Protein AF-A0A6C0CQE3-F1 (afdb_monomer_lite)

Foldseek 3Di:
DDDDDPPPVVVVVVVVVVVVVVVVVVVVVVCCCVPVPPPPPVPPPDLLCPLPVVLVPQDDDDDDPVLLCVQQVDWDWDQDPVGIKIWTADPVVLAIEIAAQDPPDDPSNVLSVVSVSCNVSSNSVSRDDPVVLLVVLVVVVVVVVVVVVVVVVVVVVVVVVVPPDDDPDDDDDDDDPPPVVVVVVVVPPPPSDRPDHHHYDYDYHVVVVVVVVVVVVVVVVVVVVCPDPVNVVVVVVVVVVVVVVVVVVVVVVVVVVVVVVD

Sequence (262 aa):
MTADMINEDIVDTFFTVLGVLVTGLAAGFTVVGVFIYKPVDDEEPRYEEKYREEFEELEEKDLDDDTVKSLCEKYLSEETPNGEVVICYDKDNESYNYWCDDKSIKFLTLDAVAHKYAIENDCRALCVNYKDEYEKAREKVLKHIEDKKKKDEKKEEIEEEESEKKSVFAKFKSYNTVNDEVAADDKNKESIQVEKCNKFKYKGKLRDWKELQEKKEDKEEKDETTMSVSEWLRSKKSVEKREENIKLNTKDKNEEERKKEK

Secondary structure (DSSP, 8-state):
-------HHHHHHHHHHHHHHHHHHHHHHHHHHHHT----------GGGTTHHHHHHS---PPPHHHHHHGGG--EEEEETTEEEEEEEETTTTEEEEEES-TT--HHHHHHHHHHHHHHTT-GGGS--HHHHHHHHHHHHHHHHHHHHHHHHHHHHHHHHHTTS---SPPPPP-----HHHHHHHH-------S----EEEEE-HHHHHHHHHHHHHHHHHHHH---HHHHHHHHHHHHHHHHHHHHHHHHHHHHHHTT--

pLDDT: mean 75.02, std 13.21, range [42.59, 94.56]

Organism: NCBI:txid1070528

Structure (mmCIF, N/CA/C/O backbone):
data_AF-A0A6C0CQE3-F1
#
_entry.id   AF-A0A6C0CQE3-F1
#
loop_
_atom_site.group_PDB
_atom_site.id
_atom_site.type_symbol
_atom_site.label_atom_id
_atom_site.label_alt_id
_atom_site.label_comp_id
_atom_site.label_asym_id
_atom_site.label_entity_id
_atom_site.label_seq_id
_atom_site.pdbx_PDB_ins_code
_atom_site.Cartn_x
_atom_site.Cartn_y
_atom_site.Cartn_z
_atom_site.occupancy
_atom_site.B_iso_or_equiv
_atom_site.auth_seq_id
_atom_site.auth_comp_id
_atom_site.auth_asym_id
_atom_site.auth_atom_id
_atom_site.pdbx_PDB_model_num
ATOM 1 N N . MET A 1 1 ? 29.591 40.082 -63.759 1.00 42.59 1 MET A N 1
ATOM 2 C CA . MET A 1 1 ? 28.237 39.533 -63.970 1.00 42.59 1 MET A CA 1
ATOM 3 C C . MET A 1 1 ? 28.403 38.120 -64.491 1.00 42.59 1 MET A C 1
ATOM 5 O O . MET A 1 1 ? 28.647 37.947 -65.672 1.00 42.59 1 MET A O 1
ATOM 9 N N . THR A 1 2 ? 28.380 37.135 -63.602 1.00 50.44 2 THR A N 1
ATOM 10 C CA . THR A 1 2 ? 28.280 35.712 -63.960 1.00 50.44 2 THR A CA 1
ATOM 11 C C . THR A 1 2 ? 27.382 35.082 -62.909 1.00 50.44 2 THR A C 1
ATOM 13 O O . THR A 1 2 ? 27.844 34.485 -61.942 1.00 50.44 2 THR A O 1
ATOM 16 N N . ALA A 1 3 ? 26.096 35.354 -63.049 1.00 55.19 3 ALA A N 1
ATOM 17 C CA . ALA A 1 3 ? 25.030 34.568 -62.463 1.00 55.19 3 ALA A CA 1
ATOM 18 C C . ALA A 1 3 ? 24.132 34.178 -63.641 1.00 55.19 3 ALA A C 1
ATOM 20 O O . ALA A 1 3 ? 24.100 34.905 -64.631 1.00 55.19 3 ALA A O 1
ATOM 21 N N . ASP A 1 4 ? 23.464 33.041 -63.519 1.00 60.88 4 ASP A N 1
ATOM 22 C CA . ASP A 1 4 ? 22.504 32.489 -64.480 1.00 60.88 4 ASP A CA 1
ATOM 23 C C . ASP A 1 4 ? 23.119 31.613 -65.567 1.00 60.88 4 ASP A C 1
ATOM 25 O O . ASP A 1 4 ? 23.144 31.946 -66.743 1.00 60.88 4 ASP A O 1
ATOM 29 N N . MET A 1 5 ? 23.597 30.444 -65.145 1.00 60.28 5 MET A N 1
ATOM 30 C CA . MET A 1 5 ? 23.443 29.198 -65.904 1.00 60.28 5 MET A CA 1
ATOM 31 C C . MET A 1 5 ? 23.551 28.030 -64.915 1.00 60.28 5 MET A C 1
ATOM 33 O O . MET A 1 5 ? 24.417 27.162 -65.003 1.00 60.28 5 MET A O 1
ATOM 37 N N . ILE A 1 6 ? 22.686 28.038 -63.899 1.00 66.06 6 ILE A N 1
ATOM 38 C CA . ILE A 1 6 ? 22.355 26.787 -63.222 1.00 66.06 6 ILE A CA 1
ATOM 39 C C . ILE A 1 6 ? 21.473 26.047 -64.231 1.00 66.06 6 ILE A C 1
ATOM 41 O O . ILE A 1 6 ? 20.380 26.515 -64.525 1.00 66.06 6 ILE A O 1
ATOM 45 N N . ASN A 1 7 ? 21.984 24.971 -64.836 1.00 73.31 7 ASN A N 1
ATOM 46 C CA . ASN A 1 7 ? 21.229 24.166 -65.800 1.00 73.31 7 ASN A CA 1
ATOM 47 C C . ASN A 1 7 ? 19.911 23.711 -65.160 1.00 73.31 7 ASN A C 1
ATOM 49 O O . ASN A 1 7 ? 19.941 22.877 -64.252 1.00 73.31 7 ASN A O 1
ATOM 53 N N . GLU A 1 8 ? 18.784 24.232 -65.646 1.00 75.94 8 GLU A N 1
ATOM 54 C CA . GLU A 1 8 ? 17.437 23.860 -65.191 1.00 75.94 8 GLU A CA 1
ATOM 55 C C . GLU A 1 8 ? 17.243 22.336 -65.257 1.00 75.94 8 GLU A C 1
ATOM 57 O O . GLU A 1 8 ? 16.801 21.729 -64.286 1.00 75.94 8 GLU A O 1
ATOM 62 N N . ASP A 1 9 ? 17.756 21.691 -66.310 1.00 76.38 9 ASP A N 1
ATOM 63 C CA . ASP A 1 9 ? 17.716 20.232 -66.474 1.00 76.38 9 ASP A CA 1
ATOM 64 C C . ASP A 1 9 ? 18.468 19.460 -65.371 1.00 76.38 9 ASP A C 1
ATOM 66 O O . ASP A 1 9 ? 18.059 18.371 -64.958 1.00 76.38 9 ASP A O 1
ATOM 70 N N . ILE A 1 10 ? 19.586 20.005 -64.872 1.00 82.62 10 ILE A N 1
ATOM 71 C CA . ILE A 1 10 ? 20.374 19.371 -63.801 1.00 82.62 10 ILE A CA 1
ATOM 72 C C . ILE A 1 10 ? 19.644 19.510 -62.466 1.00 82.62 10 ILE A C 1
ATOM 74 O O . ILE A 1 10 ? 19.659 18.585 -61.654 1.00 82.62 10 ILE A O 1
ATOM 78 N N . VAL A 1 11 ? 18.991 20.650 -62.247 1.00 83.88 11 VAL A N 1
ATOM 79 C CA . VAL A 1 11 ? 18.230 20.929 -61.028 1.00 83.88 11 VAL A CA 1
ATOM 80 C C . VAL A 1 11 ? 16.976 20.056 -60.964 1.00 83.88 11 VAL A C 1
ATOM 82 O O . VAL A 1 11 ? 16.743 19.416 -59.939 1.00 83.88 11 VAL A O 1
ATOM 85 N N . ASP A 1 12 ? 16.235 19.925 -62.065 1.00 83.88 12 ASP A N 1
ATOM 86 C CA . ASP A 1 12 ? 15.049 19.061 -62.143 1.00 83.88 12 ASP A CA 1
ATOM 87 C C . ASP A 1 12 ? 15.398 17.578 -61.963 1.00 83.88 12 ASP A C 1
ATOM 89 O O . ASP A 1 12 ? 14.717 16.847 -61.233 1.00 83.88 12 ASP A O 1
ATOM 93 N N . THR A 1 13 ? 16.512 17.130 -62.551 1.00 89.31 13 THR A N 1
ATOM 94 C CA . THR A 1 13 ? 17.022 15.762 -62.354 1.00 89.31 13 THR A CA 1
ATOM 95 C C . THR A 1 13 ? 17.457 15.530 -60.901 1.00 89.31 13 THR A C 1
ATOM 97 O O . THR A 1 13 ? 17.218 14.468 -60.326 1.00 89.31 13 THR A O 1
ATOM 100 N N . PHE A 1 14 ? 18.065 16.531 -60.262 1.00 89.56 14 PHE A N 1
ATOM 101 C CA . PHE A 1 14 ? 18.468 16.446 -58.860 1.00 89.56 14 PHE A CA 1
ATOM 102 C C . PHE A 1 14 ? 17.258 16.334 -57.921 1.00 89.56 14 PHE A C 1
ATOM 104 O O . PHE A 1 14 ? 17.234 15.460 -57.052 1.00 89.56 14 PHE A O 1
ATOM 111 N N . PHE A 1 15 ? 16.225 17.160 -58.116 1.00 89.50 15 PHE A N 1
ATOM 112 C CA . PHE A 1 15 ? 15.018 17.125 -57.286 1.00 89.50 15 PHE A CA 1
ATOM 113 C C . PHE A 1 15 ? 14.177 15.864 -57.497 1.00 89.50 15 PHE A C 1
ATOM 115 O O . PHE A 1 15 ? 13.609 15.350 -56.533 1.00 89.50 15 PHE A O 1
ATOM 122 N N . THR A 1 16 ? 14.128 15.317 -58.713 1.00 91.38 16 THR A N 1
ATOM 123 C CA . THR A 1 16 ? 13.441 14.040 -58.972 1.00 91.38 16 THR A CA 1
ATOM 124 C C . THR A 1 16 ? 14.144 12.866 -58.295 1.00 91.38 16 THR A C 1
ATOM 126 O O . THR A 1 16 ? 13.482 12.072 -57.626 1.00 91.38 16 THR A O 1
ATOM 129 N N . VAL A 1 17 ? 15.475 12.775 -58.374 1.00 92.75 17 VAL A N 1
ATOM 130 C CA . VAL A 1 17 ? 16.239 11.724 -57.677 1.00 92.75 17 VAL A CA 1
ATOM 131 C C . VAL A 1 17 ? 16.113 11.864 -56.157 1.00 92.75 17 VAL A C 1
ATOM 133 O O . VAL A 1 17 ? 15.878 10.870 -55.466 1.00 92.75 17 VAL A O 1
ATOM 136 N N . LEU A 1 18 ? 16.198 13.091 -55.632 1.00 91.19 18 LEU A N 1
ATOM 137 C CA . LEU A 1 18 ? 15.999 13.365 -54.207 1.00 91.19 18 LEU A CA 1
ATOM 138 C C . LEU A 1 18 ? 14.580 12.981 -53.758 1.00 91.19 18 LEU A C 1
ATOM 140 O O . LEU A 1 18 ? 14.413 12.339 -52.722 1.00 91.19 18 LEU A O 1
ATOM 144 N N . GLY A 1 19 ? 13.564 13.317 -54.555 1.00 91.12 19 GLY A N 1
ATOM 145 C CA . GLY A 1 19 ? 12.168 12.987 -54.282 1.00 91.12 19 GLY A CA 1
ATOM 146 C C . GLY A 1 19 ? 11.914 11.480 -54.227 1.00 91.12 19 GLY A C 1
ATOM 147 O O . GLY A 1 19 ? 11.257 11.003 -53.301 1.00 91.12 19 GLY A O 1
ATOM 148 N N . VAL A 1 20 ? 12.484 10.707 -55.157 1.00 94.19 20 VAL A N 1
ATOM 149 C CA . VAL A 1 20 ? 12.386 9.234 -55.152 1.00 94.19 20 VAL A CA 1
ATOM 150 C C . VAL A 1 20 ? 13.071 8.633 -53.920 1.00 94.19 20 VAL A C 1
ATOM 152 O O . VAL A 1 20 ? 12.547 7.705 -53.308 1.00 94.19 20 VAL A O 1
ATOM 155 N N . LEU A 1 21 ? 14.213 9.186 -53.506 1.00 92.69 21 LEU A N 1
ATOM 156 C CA . LEU A 1 21 ? 14.941 8.707 -52.330 1.00 92.69 21 LEU A CA 1
ATOM 157 C C . LEU A 1 21 ? 14.155 8.981 -51.037 1.00 92.69 21 LEU A C 1
ATOM 159 O O . LEU A 1 21 ? 13.957 8.074 -50.228 1.00 92.69 21 LEU A O 1
ATOM 163 N N . VAL A 1 22 ? 13.638 10.202 -50.865 1.00 94.56 22 VAL A N 1
ATOM 164 C CA . VAL A 1 22 ? 12.846 10.584 -49.682 1.00 94.56 22 VAL A CA 1
ATOM 165 C C . VAL A 1 22 ? 11.541 9.790 -49.605 1.00 94.56 22 VAL A C 1
ATOM 167 O O . VAL A 1 22 ? 11.187 9.298 -48.534 1.00 94.56 22 VAL A O 1
ATOM 170 N N . THR A 1 23 ? 10.841 9.611 -50.728 1.00 91.88 23 THR A N 1
ATOM 171 C CA . THR A 1 23 ? 9.599 8.818 -50.764 1.00 91.88 23 THR A CA 1
ATOM 172 C C . THR A 1 23 ? 9.853 7.337 -50.495 1.00 91.88 23 THR A C 1
ATOM 174 O O . THR A 1 23 ? 9.083 6.721 -49.760 1.00 91.88 23 THR A O 1
ATOM 177 N N . GLY A 1 24 ? 10.956 6.774 -51.000 1.00 93.75 24 GLY A N 1
ATOM 178 C CA . GLY A 1 24 ? 11.379 5.408 -50.686 1.00 93.75 24 GLY A CA 1
ATOM 179 C C . GLY A 1 24 ? 11.681 5.208 -49.198 1.00 93.75 24 GLY A C 1
ATOM 180 O O . GLY A 1 24 ? 11.223 4.230 -48.605 1.00 93.75 24 GLY A O 1
ATOM 181 N N . LEU A 1 25 ? 12.381 6.159 -48.568 1.00 92.06 25 LEU A N 1
ATOM 182 C CA . LEU A 1 25 ? 12.626 6.133 -47.123 1.00 92.06 25 LEU A CA 1
ATOM 183 C C . LEU A 1 25 ? 11.322 6.247 -46.324 1.00 92.06 25 LEU A C 1
ATOM 185 O O . LEU A 1 25 ? 11.100 5.455 -45.411 1.00 92.06 25 LEU A O 1
ATOM 189 N N . ALA A 1 26 ? 10.434 7.177 -46.684 1.00 90.19 26 ALA A N 1
ATOM 190 C CA . ALA A 1 26 ? 9.149 7.364 -46.008 1.00 90.19 26 ALA A CA 1
ATOM 191 C C . ALA A 1 26 ? 8.246 6.123 -46.118 1.00 90.19 26 ALA A C 1
ATOM 193 O O . ALA A 1 26 ? 7.645 5.698 -45.129 1.00 90.19 26 ALA A O 1
ATOM 194 N N . ALA A 1 27 ? 8.186 5.500 -47.297 1.00 89.50 27 ALA A N 1
ATOM 195 C CA . ALA A 1 27 ? 7.455 4.254 -47.500 1.00 89.50 27 ALA A CA 1
ATOM 196 C C . ALA A 1 27 ? 8.059 3.105 -46.677 1.00 89.50 27 ALA A C 1
ATOM 198 O O . ALA A 1 27 ? 7.319 2.364 -46.033 1.00 89.50 27 ALA A O 1
ATOM 199 N N . GLY A 1 28 ? 9.392 3.005 -46.618 1.00 88.75 28 GLY A N 1
ATOM 200 C CA . GLY A 1 28 ? 10.091 2.048 -45.758 1.00 88.75 28 GLY A CA 1
ATOM 201 C C . GLY A 1 28 ? 9.743 2.224 -44.279 1.00 88.75 28 GLY A C 1
ATOM 202 O O . GLY A 1 28 ? 9.340 1.263 -43.627 1.00 88.75 28 GLY A O 1
ATOM 203 N N . PHE A 1 29 ? 9.803 3.457 -43.765 1.00 88.75 29 PHE A N 1
ATOM 204 C CA . PHE A 1 29 ? 9.398 3.772 -42.390 1.00 88.75 29 PHE A CA 1
ATOM 205 C C . PHE A 1 29 ? 7.924 3.466 -42.124 1.00 88.75 29 PHE A C 1
ATOM 207 O O . PHE A 1 29 ? 7.596 2.989 -41.043 1.00 88.75 29 PHE A O 1
ATOM 214 N N . THR A 1 30 ? 7.046 3.682 -43.104 1.00 86.56 30 THR A N 1
ATOM 215 C CA . THR A 1 30 ? 5.613 3.387 -42.970 1.00 86.56 30 THR A CA 1
ATOM 216 C C . THR A 1 30 ? 5.370 1.877 -42.902 1.00 86.56 30 THR A C 1
ATOM 218 O O . THR A 1 30 ? 4.608 1.416 -42.062 1.00 86.56 30 THR A O 1
ATOM 221 N N . VAL A 1 31 ? 6.058 1.077 -43.723 1.00 87.62 31 VAL A N 1
ATOM 222 C CA . VAL A 1 31 ? 5.965 -0.393 -43.671 1.00 87.62 31 VAL A CA 1
ATOM 223 C C . VAL A 1 31 ? 6.511 -0.929 -42.346 1.00 87.62 31 VAL A C 1
ATOM 225 O O . VAL A 1 31 ? 5.863 -1.762 -41.720 1.00 87.62 31 VAL A O 1
ATOM 228 N N . VAL A 1 32 ? 7.654 -0.425 -41.872 1.00 85.31 32 VAL A N 1
ATOM 229 C CA . VAL A 1 32 ? 8.208 -0.773 -40.549 1.00 85.31 32 VAL A CA 1
ATOM 230 C C . VAL A 1 32 ? 7.248 -0.355 -39.429 1.00 85.31 32 VAL A C 1
ATOM 232 O O . VAL A 1 32 ? 6.981 -1.142 -38.525 1.00 85.31 32 VAL A O 1
ATOM 235 N N . GLY A 1 33 ? 6.668 0.842 -39.512 1.00 80.31 33 GLY A N 1
ATOM 236 C CA . GLY A 1 33 ? 5.684 1.345 -38.555 1.00 80.31 33 GLY A CA 1
ATOM 237 C C . GLY A 1 33 ? 4.365 0.570 -38.551 1.00 80.31 33 GLY A C 1
ATOM 238 O O . GLY A 1 33 ? 3.694 0.553 -37.535 1.00 80.31 33 GLY A O 1
ATOM 239 N N . VAL A 1 34 ? 3.990 -0.098 -39.645 1.00 81.50 34 VAL A N 1
ATOM 240 C CA . VAL A 1 34 ? 2.775 -0.933 -39.692 1.00 81.50 34 VAL A CA 1
ATOM 241 C C . VAL A 1 34 ? 3.058 -2.391 -39.310 1.00 81.50 34 VAL A C 1
ATOM 243 O O . VAL A 1 34 ? 2.216 -3.025 -38.684 1.00 81.50 34 VAL A O 1
ATOM 246 N N . PHE A 1 35 ? 4.218 -2.945 -39.685 1.00 77.69 35 PHE A N 1
ATOM 247 C CA . PHE A 1 35 ? 4.511 -4.381 -39.529 1.00 77.69 35 PHE A CA 1
ATOM 248 C C . PHE A 1 35 ? 5.453 -4.735 -38.370 1.00 77.69 35 PHE A C 1
ATOM 250 O O . PHE A 1 35 ? 5.386 -5.855 -37.866 1.00 77.69 35 PHE A O 1
ATOM 257 N N . ILE A 1 36 ? 6.356 -3.836 -37.968 1.00 77.50 36 ILE A N 1
ATOM 258 C CA . ILE A 1 36 ? 7.328 -4.071 -36.881 1.00 77.50 36 ILE A CA 1
ATOM 259 C C . ILE A 1 36 ? 6.896 -3.378 -35.595 1.00 77.50 36 ILE A C 1
ATOM 261 O O . ILE A 1 36 ? 7.155 -3.909 -34.514 1.00 77.50 36 ILE A O 1
ATOM 265 N N . TYR A 1 37 ? 6.208 -2.238 -35.695 1.00 70.88 37 TYR A N 1
ATOM 266 C CA . TYR A 1 37 ? 5.490 -1.680 -34.558 1.00 70.88 37 TYR A CA 1
ATOM 267 C C . TYR A 1 37 ? 4.293 -2.587 -34.273 1.00 70.88 37 TYR A C 1
ATOM 269 O O . TYR A 1 37 ? 3.161 -2.342 -34.684 1.00 70.88 37 TYR A O 1
ATOM 277 N N . LYS A 1 38 ? 4.563 -3.699 -33.589 1.00 64.00 38 LYS A N 1
ATOM 278 C CA . LYS A 1 38 ? 3.533 -4.321 -32.775 1.00 64.00 38 LYS A CA 1
ATOM 279 C C . LYS A 1 38 ? 2.973 -3.196 -31.908 1.00 64.00 38 LYS A C 1
ATOM 281 O O . LYS A 1 38 ? 3.791 -2.488 -31.307 1.00 64.00 38 LYS A O 1
ATOM 286 N N . PRO A 1 39 ? 1.643 -2.991 -31.861 1.00 62.66 39 PRO A N 1
ATOM 287 C CA . PRO A 1 39 ? 1.108 -2.202 -30.767 1.00 62.66 39 PRO A CA 1
ATOM 288 C C . PRO A 1 39 ? 1.716 -2.813 -29.507 1.00 62.66 39 PRO A C 1
ATOM 290 O O . PRO A 1 39 ? 1.827 -4.040 -29.421 1.00 62.66 39 PRO A O 1
ATOM 293 N N . VAL A 1 40 ? 2.237 -1.972 -28.614 1.00 57.94 40 VAL A N 1
ATOM 294 C CA . VAL A 1 40 ? 2.490 -2.411 -27.244 1.00 57.94 40 VAL A CA 1
ATOM 295 C C . VAL A 1 40 ? 1.182 -3.078 -26.861 1.00 57.94 40 VAL A C 1
ATOM 297 O O . VAL A 1 40 ? 0.158 -2.400 -26.880 1.00 57.94 40 VAL A O 1
ATOM 300 N N . ASP A 1 41 ? 1.181 -4.411 -26.758 1.00 55.25 41 ASP A N 1
ATOM 301 C CA . ASP A 1 41 ? -0.004 -5.128 -26.329 1.00 55.25 41 ASP A CA 1
ATOM 302 C C . ASP A 1 41 ? -0.388 -4.412 -25.039 1.00 55.25 41 ASP A C 1
ATOM 304 O O . ASP A 1 41 ? 0.427 -4.346 -24.113 1.00 55.25 41 ASP A O 1
ATOM 308 N N . ASP A 1 42 ? -1.563 -3.782 -25.033 1.00 58.56 42 ASP A N 1
ATOM 309 C CA . ASP A 1 42 ? -2.220 -3.325 -23.819 1.00 58.56 42 ASP A CA 1
ATOM 310 C C . ASP A 1 42 ? -2.550 -4.608 -23.038 1.00 58.56 42 ASP A C 1
ATOM 312 O O . ASP A 1 42 ? -3.698 -5.045 -22.959 1.00 58.56 42 ASP A O 1
ATOM 316 N N . GLU A 1 43 ? -1.518 -5.309 -22.558 1.00 62.00 43 GLU A N 1
ATOM 317 C CA . GLU A 1 43 ? -1.658 -6.315 -21.529 1.00 62.00 43 GLU A CA 1
ATOM 318 C C . GLU A 1 43 ? -2.355 -5.580 -20.398 1.00 62.00 43 GLU A C 1
ATOM 320 O O . GLU A 1 43 ? -1.836 -4.575 -19.905 1.00 62.00 43 GLU A O 1
ATOM 325 N N . GLU A 1 44 ? -3.566 -6.031 -20.055 1.00 60.31 44 GLU A N 1
ATOM 326 C CA . GLU A 1 44 ? -4.331 -5.441 -18.964 1.00 60.31 44 GLU A CA 1
ATOM 327 C C . GLU A 1 44 ? -3.380 -5.235 -17.783 1.00 60.31 44 GLU A C 1
ATOM 329 O O . GLU A 1 44 ? -2.745 -6.208 -17.341 1.00 60.31 44 GLU A O 1
ATOM 334 N N . PRO A 1 45 ? -3.218 -3.983 -17.309 1.00 63.62 45 PRO A N 1
ATOM 335 C CA . PRO A 1 45 ? -2.240 -3.697 -16.287 1.00 63.62 45 PRO A CA 1
ATOM 336 C C . PRO A 1 45 ? -2.552 -4.598 -15.109 1.00 63.62 45 PRO A C 1
ATOM 338 O O . PRO A 1 45 ? -3.706 -4.781 -14.700 1.00 63.62 45 PRO A O 1
ATOM 341 N N . ARG A 1 46 ? -1.499 -5.216 -14.579 1.00 79.00 46 ARG A N 1
ATOM 342 C CA . ARG A 1 46 ? -1.617 -6.080 -13.413 1.00 79.00 46 ARG A CA 1
ATOM 343 C C . ARG A 1 46 ? -2.393 -5.307 -12.349 1.00 79.00 46 ARG A C 1
ATOM 345 O O . ARG A 1 46 ? -2.118 -4.133 -12.139 1.00 79.00 46 ARG A O 1
ATOM 352 N N . TYR A 1 47 ? -3.331 -5.954 -11.657 1.00 79.94 47 TYR A N 1
ATOM 353 C CA . TYR A 1 47 ? -4.211 -5.291 -10.676 1.00 79.94 47 TYR A CA 1
ATOM 354 C C . TYR A 1 47 ? -3.470 -4.349 -9.700 1.00 79.94 47 TYR A C 1
ATOM 356 O O . TYR A 1 47 ? -3.982 -3.313 -9.294 1.00 79.94 47 TYR A O 1
ATOM 364 N N . GLU A 1 48 ? -2.229 -4.700 -9.371 1.00 80.50 48 GLU A N 1
ATOM 365 C CA . GLU A 1 48 ? -1.290 -3.956 -8.526 1.00 80.50 48 GLU A CA 1
ATOM 366 C C . GLU A 1 48 ? -0.954 -2.532 -9.035 1.00 80.50 48 GLU A C 1
ATOM 368 O O . GLU A 1 48 ? -0.466 -1.699 -8.273 1.00 80.50 48 GLU A O 1
ATOM 373 N N . GLU A 1 49 ? -1.185 -2.246 -10.316 1.00 80.50 49 GLU A N 1
ATOM 374 C CA . GLU A 1 49 ? -0.865 -0.977 -10.982 1.00 80.50 49 GLU A CA 1
ATOM 375 C C . GLU A 1 49 ? -2.105 -0.148 -11.311 1.00 80.50 49 GLU A C 1
ATOM 377 O O . GLU A 1 49 ? -1.980 1.039 -11.586 1.00 80.50 49 GLU A O 1
ATOM 382 N N . LYS A 1 50 ? -3.299 -0.735 -11.187 1.00 82.00 50 LYS A N 1
ATOM 383 C CA . LYS A 1 50 ? -4.569 -0.108 -11.567 1.00 82.00 50 LYS A CA 1
ATOM 384 C C . LYS A 1 50 ? -4.803 1.253 -10.900 1.00 82.00 50 LYS A C 1
ATOM 386 O O . LYS A 1 50 ? -5.267 2.172 -11.552 1.00 82.00 50 LYS A O 1
ATOM 391 N N . TYR A 1 51 ? -4.476 1.368 -9.613 1.00 82.81 51 TYR A N 1
ATOM 392 C CA . TYR A 1 51 ? -4.712 2.577 -8.808 1.00 82.81 51 TYR A CA 1
ATOM 393 C C . TYR A 1 51 ? -3.457 3.438 -8.629 1.00 82.81 51 TYR A C 1
ATOM 395 O O . TYR A 1 51 ? -3.430 4.329 -7.787 1.00 82.81 51 TYR A O 1
ATOM 403 N N . ARG A 1 52 ? -2.378 3.138 -9.363 1.00 81.00 52 ARG A N 1
ATOM 404 C CA . ARG A 1 52 ? -1.084 3.801 -9.173 1.00 81.00 52 ARG A CA 1
ATOM 405 C C . ARG A 1 52 ? -1.104 5.243 -9.656 1.00 81.00 52 ARG A C 1
ATOM 407 O O . ARG A 1 52 ? -0.760 6.131 -8.889 1.00 81.00 52 ARG A O 1
ATOM 414 N N . GLU A 1 53 ? -1.488 5.449 -10.910 1.00 81.12 53 GLU A N 1
ATOM 415 C CA . GLU A 1 53 ? -1.470 6.771 -11.543 1.00 81.12 53 GLU A CA 1
ATOM 416 C C . GLU A 1 53 ? -2.395 7.735 -10.791 1.00 81.12 53 GLU A C 1
ATOM 418 O O . GLU A 1 53 ? -1.968 8.810 -10.378 1.00 81.12 53 GLU A O 1
ATOM 423 N N . GLU A 1 54 ? -3.613 7.285 -10.476 1.00 81.56 54 GLU A N 1
ATOM 424 C CA . GLU A 1 54 ? -4.587 8.048 -9.685 1.00 81.56 54 GLU A CA 1
ATOM 425 C C . GLU A 1 54 ? -4.051 8.433 -8.295 1.00 81.56 54 GLU A C 1
ATOM 427 O O . GLU A 1 54 ? -4.282 9.542 -7.813 1.00 81.56 54 GLU A O 1
ATOM 432 N N . PHE A 1 55 ? -3.306 7.536 -7.642 1.00 84.31 55 PHE A N 1
ATOM 433 C CA . PHE A 1 55 ? -2.704 7.816 -6.339 1.00 84.31 55 PHE A CA 1
ATOM 434 C C . PHE A 1 55 ? -1.544 8.821 -6.430 1.00 84.31 55 PHE A C 1
ATOM 436 O O . PHE A 1 55 ? -1.362 9.647 -5.534 1.00 84.31 55 PHE A O 1
ATOM 443 N N . GLU A 1 56 ? -0.760 8.771 -7.507 1.00 82.00 56 GLU A N 1
ATOM 444 C CA . GLU A 1 56 ? 0.357 9.691 -7.743 1.00 82.00 56 GLU A CA 1
ATOM 445 C C . GLU A 1 56 ? -0.122 11.110 -8.093 1.00 82.00 56 GLU A C 1
ATOM 447 O O . GLU A 1 56 ? 0.512 12.086 -7.670 1.00 82.00 56 GLU A O 1
ATOM 452 N N . GLU A 1 57 ? -1.258 11.230 -8.786 1.00 82.88 57 GLU A N 1
ATOM 453 C CA . GLU A 1 57 ? -1.913 12.505 -9.112 1.00 82.88 57 GLU A CA 1
ATOM 454 C C . GLU A 1 57 ? -2.592 13.177 -7.907 1.00 82.88 57 GLU A C 1
ATOM 456 O O . GLU A 1 57 ? -2.781 14.395 -7.903 1.00 82.88 57 GLU A O 1
ATOM 461 N N . LEU A 1 58 ? -2.936 12.414 -6.866 1.00 80.75 58 LEU A N 1
ATOM 462 C CA . LEU A 1 58 ? -3.666 12.915 -5.702 1.00 80.75 58 LEU A CA 1
ATOM 463 C C . LEU A 1 58 ? -2.862 13.980 -4.937 1.00 80.75 58 LEU A C 1
ATOM 465 O O . LEU A 1 58 ? -1.713 13.754 -4.584 1.00 80.75 58 LEU A O 1
ATOM 469 N N . GLU A 1 59 ? -3.432 15.140 -4.611 1.00 74.69 59 GLU A N 1
ATOM 470 C CA . GLU A 1 59 ? -2.685 16.168 -3.868 1.00 74.69 59 GLU A CA 1
ATOM 471 C C . GLU A 1 59 ? -2.336 15.714 -2.440 1.00 74.69 59 GLU A C 1
ATOM 473 O O . GLU A 1 59 ? -3.185 15.229 -1.690 1.00 74.69 59 GLU A O 1
ATOM 478 N N . GLU A 1 60 ? -1.079 15.912 -2.033 1.00 71.81 60 GLU A N 1
ATOM 479 C CA . GLU A 1 60 ? -0.654 15.680 -0.653 1.00 71.81 60 GLU A CA 1
ATOM 480 C C . GLU A 1 60 ? -1.199 16.806 0.236 1.00 71.81 60 GLU A C 1
ATOM 482 O O . GLU A 1 60 ? -0.755 17.952 0.164 1.00 71.81 60 GLU A O 1
ATOM 487 N N . LYS A 1 61 ? -2.209 16.482 1.047 1.00 73.31 61 LYS A N 1
ATOM 488 C CA . LYS A 1 61 ? -2.793 17.389 2.038 1.00 73.31 61 LYS A CA 1
ATOM 489 C C . LYS A 1 61 ? -2.449 16.903 3.437 1.00 73.31 61 LYS A C 1
ATOM 491 O O . LYS A 1 61 ? -2.596 15.718 3.740 1.00 73.31 61 LYS A O 1
ATOM 496 N N . ASP A 1 62 ? -2.028 17.831 4.290 1.00 68.06 62 ASP A N 1
ATOM 497 C CA . ASP A 1 62 ? -1.866 17.576 5.716 1.00 68.06 62 ASP A CA 1
ATOM 498 C C . ASP A 1 62 ? -3.239 17.275 6.329 1.00 68.06 62 ASP A C 1
ATOM 500 O O . ASP A 1 62 ? -4.161 18.091 6.274 1.00 68.06 62 ASP A O 1
ATOM 504 N N . LEU A 1 63 ? -3.388 16.073 6.882 1.00 70.56 63 LEU A N 1
ATOM 505 C CA . LEU A 1 63 ? -4.613 15.652 7.552 1.00 70.56 63 LEU A CA 1
ATOM 506 C C . LEU A 1 63 ? -4.550 16.037 9.027 1.00 70.56 63 LEU A C 1
ATOM 508 O O . LEU A 1 63 ? -3.612 15.665 9.735 1.00 70.56 63 LEU A O 1
ATOM 512 N N . ASP A 1 64 ? -5.594 16.707 9.508 1.00 75.12 64 ASP A N 1
ATOM 513 C CA . ASP A 1 64 ? -5.794 16.928 10.936 1.00 75.12 64 ASP A CA 1
ATOM 514 C C . ASP A 1 64 ? -5.943 15.606 11.706 1.00 75.12 64 ASP A C 1
ATOM 516 O O . ASP A 1 64 ? -6.523 14.623 11.231 1.00 75.12 64 ASP A O 1
ATOM 520 N N . ASP A 1 65 ? -5.457 15.614 12.949 1.00 70.88 65 ASP A N 1
ATOM 521 C CA . ASP A 1 65 ? -5.409 14.457 13.847 1.00 70.88 65 ASP A CA 1
ATOM 522 C C . ASP A 1 65 ? -6.789 13.789 14.022 1.00 70.88 65 ASP A C 1
ATOM 524 O O . ASP A 1 65 ? -6.888 12.558 14.092 1.00 70.88 65 ASP A O 1
ATOM 528 N N . ASP A 1 66 ? -7.846 14.601 14.048 1.00 71.50 66 ASP A N 1
ATOM 529 C CA . ASP A 1 66 ? -9.239 14.178 14.193 1.00 71.50 66 ASP A CA 1
ATOM 530 C C . ASP A 1 66 ? -9.798 13.537 12.919 1.00 71.50 66 ASP A C 1
ATOM 532 O O . ASP A 1 66 ? -10.492 12.519 12.992 1.00 71.50 66 ASP A O 1
ATOM 536 N N . THR A 1 67 ? -9.419 14.045 11.743 1.00 72.69 67 THR A N 1
ATOM 537 C CA . THR A 1 67 ? -9.787 13.438 10.458 1.00 72.69 67 THR A CA 1
ATOM 538 C C . THR A 1 67 ? -9.190 12.039 10.354 1.00 72.69 67 THR A C 1
ATOM 540 O O . THR A 1 67 ? -9.898 11.098 10.000 1.00 72.69 67 THR A O 1
ATOM 543 N N . VAL A 1 68 ? -7.934 11.856 10.780 1.00 75.19 68 VAL A N 1
ATOM 544 C CA . VAL A 1 68 ? -7.271 10.540 10.780 1.00 75.19 68 VAL A CA 1
ATOM 545 C C . VAL A 1 68 ? -7.951 9.550 11.732 1.00 75.19 68 VAL A C 1
ATOM 547 O O . VAL A 1 68 ? -8.021 8.362 11.429 1.00 75.19 68 VAL A O 1
ATOM 550 N N . LYS A 1 69 ? -8.495 10.002 12.869 1.00 76.00 69 LYS A N 1
ATOM 551 C CA . LYS A 1 69 ? -9.250 9.115 13.777 1.00 76.00 69 LYS A CA 1
ATOM 552 C C . LYS A 1 69 ? -10.552 8.630 13.146 1.00 76.00 69 LYS A C 1
ATOM 554 O O . LYS A 1 69 ? -10.872 7.451 13.276 1.00 76.00 69 LYS A O 1
ATOM 559 N N . SER A 1 70 ? -11.250 9.501 12.413 1.00 77.31 70 SER A N 1
ATOM 560 C CA . SER A 1 70 ? -12.494 9.133 11.718 1.00 77.31 70 SER A CA 1
ATOM 561 C C . SER A 1 70 ? -12.290 8.069 10.626 1.00 77.31 70 SER A C 1
ATOM 563 O O . SER A 1 70 ? -13.221 7.350 10.276 1.00 77.31 70 SER A O 1
ATOM 565 N N . LEU A 1 71 ? -11.060 7.894 10.128 1.00 79.25 71 LEU A N 1
ATOM 566 C CA . LEU A 1 71 ? -10.723 6.842 9.163 1.00 79.25 71 LEU A CA 1
ATOM 567 C C . LEU A 1 71 ? -10.839 5.431 9.754 1.00 79.25 71 LEU A C 1
ATOM 569 O O . LEU A 1 71 ? -11.107 4.493 9.014 1.00 79.25 71 LEU A O 1
ATOM 573 N N . CYS A 1 72 ? -10.709 5.268 11.073 1.00 78.12 72 CYS A N 1
ATOM 574 C CA . CYS A 1 72 ? -10.885 3.967 11.731 1.00 78.12 72 CYS A CA 1
ATOM 575 C C . CYS A 1 72 ? -12.343 3.459 11.663 1.00 78.12 72 CYS A C 1
ATOM 577 O O . CYS A 1 72 ? -12.629 2.277 11.866 1.00 78.12 72 CYS A O 1
ATOM 579 N N . GLU A 1 73 ? -13.286 4.355 11.372 1.00 79.06 73 GLU A N 1
ATOM 580 C CA . GLU A 1 73 ? -14.707 4.035 11.224 1.00 79.06 73 GLU A CA 1
ATOM 581 C C . GLU A 1 73 ? -15.100 3.813 9.761 1.00 79.06 73 GLU A C 1
ATOM 583 O O . GLU A 1 73 ? -16.144 3.220 9.487 1.00 79.06 73 GLU A O 1
ATOM 588 N N . LYS A 1 74 ? -14.249 4.231 8.818 1.00 84.44 74 LYS A N 1
ATOM 589 C CA . LYS A 1 74 ? -14.474 4.050 7.388 1.00 84.44 74 LYS A CA 1
ATOM 590 C C . LYS A 1 74 ? -13.877 2.725 6.931 1.00 84.44 74 LYS A C 1
ATOM 592 O O . LYS A 1 74 ? -12.676 2.481 7.035 1.00 84.44 74 LYS A O 1
ATOM 597 N N . TYR A 1 75 ? -14.742 1.866 6.410 1.00 88.31 75 TYR A N 1
ATOM 598 C CA . TYR A 1 75 ? -14.363 0.579 5.842 1.00 88.31 75 TYR A CA 1
ATOM 599 C C . TYR A 1 75 ? -14.488 0.648 4.328 1.00 88.31 75 TYR A C 1
ATOM 601 O O . TYR A 1 75 ? -15.517 1.081 3.814 1.00 88.31 75 TYR A O 1
ATOM 609 N N . LEU A 1 76 ? -13.463 0.174 3.628 1.00 90.19 76 LEU A N 1
ATOM 610 C CA . LEU A 1 76 ? -13.509 -0.038 2.187 1.00 90.19 76 LEU A CA 1
ATOM 611 C C . LEU A 1 76 ? -13.602 -1.536 1.918 1.00 90.19 76 LEU A C 1
ATOM 613 O O . LEU A 1 76 ? -12.737 -2.275 2.388 1.00 90.19 76 LEU A O 1
ATOM 617 N N . SER A 1 77 ? -14.614 -1.971 1.165 1.00 89.44 77 SER A N 1
ATOM 618 C CA . SER A 1 77 ? -14.651 -3.321 0.590 1.00 89.44 77 SER A CA 1
ATOM 619 C C . SER A 1 77 ? -14.235 -3.260 -0.872 1.00 89.44 77 SER A C 1
ATOM 621 O O . SER A 1 77 ? -14.772 -2.452 -1.629 1.00 89.44 77 SER A O 1
ATOM 623 N N . GLU A 1 78 ? -13.283 -4.105 -1.259 1.00 90.00 78 GLU A N 1
ATOM 624 C CA . GLU A 1 78 ? -12.815 -4.216 -2.635 1.00 90.00 78 GLU A CA 1
ATOM 625 C C . GLU A 1 78 ? -12.707 -5.674 -3.082 1.00 90.00 78 GLU A C 1
ATOM 627 O O . GLU A 1 78 ? -12.203 -6.537 -2.358 1.00 90.00 78 GLU A O 1
ATOM 632 N N . GLU A 1 79 ? -13.138 -5.946 -4.312 1.00 88.06 79 GLU A N 1
ATOM 633 C CA . GLU A 1 79 ? -12.995 -7.259 -4.935 1.00 88.06 79 GLU A CA 1
ATOM 634 C C . GLU A 1 79 ? -11.641 -7.357 -5.649 1.00 88.06 79 GLU A C 1
ATOM 636 O O . GLU A 1 79 ? -11.401 -6.724 -6.678 1.00 88.06 79 GLU A O 1
ATOM 641 N N . THR A 1 80 ? -10.730 -8.156 -5.089 1.00 86.56 80 THR A N 1
ATOM 642 C CA . THR A 1 80 ? -9.420 -8.419 -5.695 1.00 86.56 80 THR A CA 1
ATOM 643 C C . THR A 1 80 ? -9.440 -9.743 -6.466 1.00 86.56 80 THR A C 1
ATOM 645 O O . THR A 1 80 ? -10.260 -10.616 -6.173 1.00 86.56 80 THR A O 1
ATOM 648 N N . PRO A 1 81 ? -8.481 -9.990 -7.381 1.00 84.25 81 PRO A N 1
ATOM 649 C CA . PRO A 1 81 ? -8.355 -11.285 -8.063 1.00 84.25 81 PRO A CA 1
ATOM 650 C C . PRO A 1 81 ? -8.185 -12.484 -7.112 1.00 84.25 81 PRO A C 1
ATOM 652 O O . PRO A 1 81 ? -8.378 -13.632 -7.504 1.00 84.25 81 PRO A O 1
ATOM 655 N N . ASN A 1 82 ? -7.791 -12.218 -5.865 1.00 81.62 82 ASN A N 1
ATOM 656 C CA . ASN A 1 82 ? -7.559 -13.203 -4.817 1.00 81.62 82 ASN A CA 1
ATOM 657 C C . ASN A 1 82 ? -8.732 -13.318 -3.827 1.00 81.62 82 ASN A C 1
ATOM 659 O O . ASN A 1 82 ? -8.610 -14.053 -2.852 1.00 81.62 82 ASN A O 1
ATOM 663 N N . GLY A 1 83 ? -9.835 -12.603 -4.065 1.00 85.75 83 GLY A N 1
ATOM 664 C CA . GLY A 1 83 ? -11.016 -12.567 -3.207 1.00 85.75 83 GLY A CA 1
ATOM 665 C C . GLY A 1 83 ? -11.375 -11.158 -2.734 1.00 85.75 83 GLY A C 1
ATOM 666 O O . GLY A 1 83 ? -10.657 -10.185 -2.973 1.00 85.75 83 GLY A O 1
ATOM 667 N N . GLU A 1 84 ? -12.507 -11.059 -2.047 1.00 90.69 84 GLU A N 1
ATOM 668 C CA . GLU A 1 84 ? -12.971 -9.818 -1.426 1.00 90.69 84 GLU A CA 1
ATOM 669 C C . GLU A 1 84 ? -12.079 -9.462 -0.225 1.00 90.69 84 GLU A C 1
ATOM 671 O O . GLU A 1 84 ? -11.714 -10.323 0.585 1.00 90.69 84 GLU A O 1
ATOM 676 N N . VAL A 1 85 ? -11.699 -8.190 -0.121 1.00 92.25 85 VAL A N 1
ATOM 677 C CA . VAL A 1 85 ? -10.871 -7.656 0.961 1.00 92.25 85 VAL A CA 1
ATOM 678 C C . VAL A 1 85 ? -11.551 -6.428 1.532 1.00 92.25 85 VAL A C 1
ATOM 680 O O . VAL A 1 85 ? -11.793 -5.456 0.822 1.00 92.25 85 VAL A O 1
ATOM 683 N N . VAL A 1 86 ? -11.791 -6.453 2.841 1.00 92.31 86 VAL A N 1
ATOM 684 C CA . VAL A 1 86 ? -12.226 -5.266 3.576 1.00 92.31 86 VAL A CA 1
ATOM 685 C C . VAL A 1 86 ? -11.034 -4.680 4.315 1.00 92.31 86 VAL A C 1
ATOM 687 O O . VAL A 1 86 ? -10.365 -5.405 5.053 1.00 92.31 86 VAL A O 1
ATOM 690 N N . ILE A 1 87 ? -10.768 -3.386 4.144 1.00 92.12 87 ILE A N 1
ATOM 691 C CA . ILE A 1 87 ? -9.648 -2.680 4.776 1.00 92.12 87 ILE A CA 1
ATOM 692 C C . ILE A 1 87 ? -10.124 -1.443 5.543 1.00 92.12 87 ILE A C 1
ATOM 694 O O . ILE A 1 87 ? -11.123 -0.813 5.196 1.00 92.12 87 ILE A O 1
ATOM 698 N N . CYS A 1 88 ? -9.397 -1.102 6.601 1.00 91.44 88 CYS A N 1
ATOM 699 C CA . CYS A 1 88 ? -9.605 0.097 7.400 1.00 91.44 88 CYS A CA 1
ATOM 700 C C . CYS A 1 88 ? -8.276 0.550 8.017 1.00 91.44 88 CYS A C 1
ATOM 702 O O . CYS A 1 88 ? -7.431 -0.286 8.362 1.00 91.44 88 CYS A O 1
ATOM 704 N N . TYR A 1 89 ? -8.080 1.860 8.160 1.00 89.88 89 TYR A N 1
ATOM 705 C CA . TYR A 1 89 ? -6.858 2.417 8.734 1.00 89.88 89 TYR A CA 1
ATOM 706 C C . TYR A 1 89 ? -6.965 2.602 10.252 1.00 89.88 89 TYR A C 1
ATOM 708 O O . TYR A 1 89 ? -7.858 3.279 10.752 1.00 89.88 89 TYR A O 1
ATOM 716 N N . ASP A 1 90 ? -6.016 2.026 10.986 1.00 88.44 90 ASP A N 1
ATOM 717 C CA . ASP A 1 90 ? -5.894 2.151 12.436 1.00 88.44 90 ASP A CA 1
ATOM 718 C C . ASP A 1 90 ? -4.766 3.122 12.767 1.00 88.44 90 ASP A C 1
ATOM 720 O O . ASP A 1 90 ? -3.589 2.846 12.515 1.00 88.44 90 ASP A O 1
ATOM 724 N N . LYS A 1 91 ? -5.145 4.266 13.336 1.00 84.19 91 LYS A N 1
ATOM 725 C CA . LYS A 1 91 ? -4.209 5.323 13.703 1.00 84.19 91 LYS A CA 1
ATOM 726 C C . LYS A 1 91 ? -3.291 4.922 14.856 1.00 84.19 91 LYS A C 1
ATOM 728 O O . LYS A 1 91 ? -2.104 5.222 14.808 1.00 84.19 91 LYS A O 1
ATOM 733 N N . ASP A 1 92 ? -3.822 4.249 15.876 1.00 84.00 92 ASP A N 1
ATOM 734 C CA . ASP A 1 92 ? -3.067 3.906 17.087 1.00 84.00 92 ASP A CA 1
ATOM 735 C C . ASP A 1 92 ? -1.874 2.992 16.783 1.00 84.00 92 ASP A C 1
ATOM 737 O O . ASP A 1 92 ? -0.831 3.071 17.432 1.00 84.00 92 ASP A O 1
ATOM 741 N N . ASN A 1 93 ? -2.026 2.116 15.788 1.00 82.31 93 ASN A N 1
ATOM 742 C CA . ASN A 1 93 ? -0.981 1.193 15.351 1.00 82.31 93 ASN A CA 1
ATOM 743 C C . ASN A 1 93 ? -0.271 1.636 14.060 1.00 82.31 93 ASN A C 1
ATOM 745 O O . ASN A 1 93 ? 0.631 0.921 13.611 1.00 82.31 93 ASN A O 1
ATOM 749 N N . GLU A 1 94 ? -0.689 2.757 13.459 1.00 84.44 94 GLU A N 1
ATOM 750 C CA . GLU A 1 94 ? -0.267 3.220 12.127 1.00 84.44 94 GLU A CA 1
ATOM 751 C C . GLU A 1 94 ? -0.273 2.065 11.108 1.00 84.44 94 GLU A C 1
ATOM 753 O O . GLU A 1 94 ? 0.716 1.784 10.422 1.00 84.44 94 GLU A O 1
ATOM 758 N N . SER A 1 95 ? -1.368 1.300 11.089 1.00 88.31 95 SER A N 1
ATOM 759 C CA . SER A 1 95 ? -1.463 0.061 10.315 1.00 88.31 95 SER A CA 1
ATOM 760 C C . SER A 1 95 ? -2.840 -0.128 9.703 1.00 88.31 95 SER A C 1
ATOM 762 O O . SER A 1 95 ? -3.854 0.216 10.302 1.00 88.31 95 SER A O 1
ATOM 764 N N . TYR A 1 96 ? -2.883 -0.745 8.530 1.00 91.06 96 TYR A N 1
ATOM 765 C CA . TYR A 1 96 ? -4.119 -1.122 7.870 1.00 91.06 96 TYR A CA 1
ATOM 766 C C . TYR A 1 96 ? -4.600 -2.471 8.400 1.00 91.06 96 TYR A C 1
ATOM 768 O O . TYR A 1 96 ? -3.954 -3.510 8.229 1.00 91.06 96 TYR A O 1
ATOM 776 N N . ASN A 1 97 ? -5.753 -2.452 9.051 1.00 92.56 97 ASN A N 1
ATOM 777 C CA . ASN A 1 97 ? -6.464 -3.643 9.476 1.00 92.56 97 ASN A CA 1
ATOM 778 C C . ASN A 1 97 ? -7.265 -4.180 8.288 1.00 92.56 97 ASN A C 1
ATOM 780 O O . ASN A 1 97 ? -8.060 -3.443 7.710 1.00 92.56 97 ASN A O 1
ATOM 784 N N . TYR A 1 98 ? -7.072 -5.453 7.939 1.00 92.88 98 TYR A N 1
ATOM 785 C CA . TYR A 1 98 ? -7.801 -6.075 6.837 1.00 92.88 98 TYR A CA 1
ATOM 786 C C . TYR A 1 98 ? -8.458 -7.398 7.228 1.00 92.88 98 TYR A C 1
ATOM 788 O O . TYR A 1 98 ? -7.961 -8.144 8.083 1.00 92.88 98 TYR A O 1
ATOM 796 N N . TRP A 1 99 ? -9.572 -7.687 6.561 1.00 92.62 99 TRP A N 1
ATOM 797 C CA . TRP A 1 99 ? -10.322 -8.932 6.652 1.00 92.62 99 TRP A CA 1
ATOM 798 C C . TRP A 1 99 ? -10.402 -9.565 5.268 1.00 92.62 99 TRP A C 1
ATOM 800 O O . TRP A 1 99 ? -10.767 -8.905 4.297 1.00 92.62 99 TRP A O 1
ATOM 810 N N . CYS A 1 100 ? -10.043 -10.843 5.186 1.00 91.81 100 CYS A N 1
ATOM 811 C CA . CYS A 1 100 ? -10.153 -11.637 3.968 1.00 91.81 100 CYS A CA 1
ATOM 812 C C . CYS A 1 100 ? -10.405 -13.107 4.321 1.00 91.81 100 CYS A C 1
ATOM 814 O O . CYS A 1 100 ? -9.978 -13.572 5.376 1.00 91.81 100 CYS A O 1
ATOM 816 N N . ASP A 1 101 ? -11.087 -13.851 3.457 1.00 88.69 101 ASP A N 1
ATOM 817 C CA . ASP A 1 101 ? -11.281 -15.287 3.644 1.00 88.69 101 ASP A CA 1
ATOM 818 C C . ASP A 1 101 ? -9.980 -16.068 3.399 1.00 88.69 101 ASP A C 1
ATOM 820 O O . ASP A 1 101 ? -9.695 -17.030 4.126 1.00 88.69 101 ASP A O 1
ATOM 824 N N . ASP A 1 102 ? -9.160 -15.601 2.452 1.00 86.69 102 ASP A N 1
ATOM 825 C CA . ASP A 1 102 ? -7.861 -16.169 2.113 1.00 86.69 102 ASP A CA 1
ATOM 826 C C . ASP A 1 102 ? -6.708 -15.350 2.701 1.00 86.69 102 ASP A C 1
ATOM 828 O O . ASP A 1 102 ? -6.487 -14.180 2.397 1.00 86.69 102 ASP A O 1
ATOM 832 N N . LYS A 1 103 ? -5.896 -15.999 3.541 1.00 82.25 103 LYS A N 1
ATOM 833 C CA . LYS A 1 103 ? -4.751 -15.352 4.203 1.00 82.25 103 LYS A CA 1
ATOM 834 C C . LYS A 1 103 ? -3.536 -15.178 3.278 1.00 82.25 103 LYS A C 1
ATOM 836 O O . LYS A 1 103 ? -2.601 -14.460 3.617 1.00 82.25 103 LYS A O 1
ATOM 841 N N . SER A 1 104 ? -3.509 -15.851 2.130 1.00 85.00 104 SER A N 1
ATOM 842 C CA . SER A 1 104 ? -2.359 -15.884 1.216 1.00 85.00 104 SER A CA 1
ATOM 843 C C . SER A 1 104 ? -2.349 -14.750 0.183 1.00 85.00 104 SER A C 1
ATOM 845 O O . SER A 1 104 ? -1.817 -14.927 -0.914 1.00 85.00 104 SER A O 1
ATOM 847 N N . ILE A 1 105 ? -2.947 -13.598 0.495 1.00 86.81 105 ILE A N 1
ATOM 848 C CA . ILE A 1 105 ? -2.926 -12.437 -0.401 1.00 86.81 105 ILE A CA 1
ATOM 849 C C . ILE A 1 105 ? -1.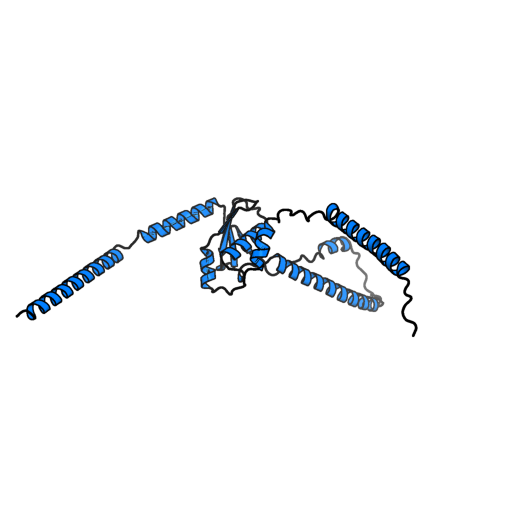511 -11.860 -0.468 1.00 86.81 105 ILE A C 1
ATOM 851 O O . ILE A 1 105 ? -0.799 -11.758 0.534 1.00 86.81 105 ILE A O 1
ATOM 855 N N . LYS A 1 106 ? -1.097 -11.479 -1.676 1.00 89.38 106 LYS A N 1
ATOM 856 C CA . LYS A 1 106 ? 0.197 -10.843 -1.911 1.00 89.38 106 LYS A CA 1
ATOM 857 C C . LYS A 1 106 ? 0.201 -9.428 -1.341 1.00 89.38 106 LYS A C 1
ATOM 859 O O . LYS A 1 106 ? -0.765 -8.687 -1.491 1.00 89.38 106 LYS A O 1
ATOM 864 N N . PHE A 1 107 ? 1.340 -9.027 -0.785 1.00 87.75 107 PHE A N 1
ATOM 865 C CA . PHE A 1 107 ? 1.543 -7.672 -0.270 1.00 87.75 107 PHE A CA 1
ATOM 866 C C . PHE A 1 107 ? 1.217 -6.590 -1.313 1.00 87.75 107 PHE A C 1
ATOM 868 O O . PHE A 1 107 ? 0.510 -5.646 -0.998 1.00 87.75 107 PHE A O 1
ATOM 875 N N . LEU A 1 108 ? 1.645 -6.775 -2.568 1.00 87.56 108 LEU A N 1
ATOM 876 C CA . LEU A 1 108 ? 1.390 -5.821 -3.658 1.00 87.56 108 LEU A CA 1
ATOM 877 C C . LEU A 1 108 ? -0.106 -5.614 -3.942 1.00 87.56 108 LEU A C 1
ATOM 879 O O . LEU A 1 108 ? -0.526 -4.525 -4.315 1.00 87.56 108 LEU A O 1
ATOM 883 N N . THR A 1 109 ? -0.925 -6.647 -3.744 1.00 89.69 109 THR A N 1
ATOM 884 C CA . THR A 1 109 ? -2.380 -6.542 -3.897 1.00 89.69 109 THR A CA 1
ATOM 885 C C . THR A 1 109 ? -2.991 -5.732 -2.755 1.00 89.69 109 THR A C 1
ATOM 887 O O . THR A 1 109 ? -3.851 -4.896 -3.005 1.00 89.69 109 THR A O 1
ATOM 890 N N . LEU A 1 110 ? -2.525 -5.935 -1.516 1.00 90.31 110 LEU A N 1
ATOM 891 C CA . LEU A 1 110 ? -2.957 -5.135 -0.361 1.00 90.31 110 LEU A CA 1
ATOM 892 C C . LEU A 1 110 ? -2.528 -3.671 -0.493 1.00 90.31 110 LEU A C 1
ATOM 894 O O . LEU A 1 110 ? -3.283 -2.784 -0.111 1.00 90.31 110 LEU A O 1
ATOM 898 N N . ASP A 1 111 ? -1.352 -3.426 -1.068 1.00 90.00 111 ASP A N 1
ATOM 899 C CA . ASP A 1 111 ? -0.846 -2.084 -1.358 1.00 90.00 111 ASP A CA 1
ATOM 900 C C . ASP A 1 111 ? -1.745 -1.350 -2.364 1.00 90.00 111 ASP A C 1
ATOM 902 O O . ASP A 1 111 ? -2.150 -0.220 -2.122 1.00 90.00 111 ASP A O 1
ATOM 906 N N . ALA A 1 112 ? -2.185 -2.027 -3.430 1.00 90.25 112 ALA A N 1
ATOM 907 C CA . ALA A 1 112 ? -3.149 -1.458 -4.374 1.00 90.25 112 ALA A CA 1
ATOM 908 C C . ALA A 1 112 ? -4.512 -1.143 -3.729 1.00 90.25 112 ALA A C 1
ATOM 910 O O . ALA A 1 112 ? -5.109 -0.108 -4.021 1.00 90.25 112 ALA A O 1
ATOM 911 N N . VAL A 1 113 ? -4.992 -1.998 -2.819 1.00 91.38 113 VAL A N 1
ATOM 912 C CA . VAL A 1 113 ? -6.218 -1.729 -2.045 1.00 91.38 113 VAL A CA 1
ATOM 913 C C . VAL A 1 113 ? -6.013 -0.548 -1.085 1.00 91.38 113 VAL A C 1
ATOM 915 O O . VAL A 1 113 ? -6.924 0.254 -0.901 1.00 91.38 113 VAL A O 1
ATOM 918 N N . ALA A 1 114 ? -4.816 -0.392 -0.511 1.00 90.75 114 ALA A N 1
ATOM 919 C CA . ALA A 1 114 ? -4.471 0.766 0.312 1.00 90.75 114 ALA A CA 1
ATOM 920 C C . ALA A 1 114 ? -4.416 2.066 -0.505 1.00 90.75 114 ALA A C 1
ATOM 922 O O . ALA A 1 114 ? -4.913 3.086 -0.033 1.00 90.75 114 ALA A O 1
ATOM 923 N N . HIS A 1 115 ? -3.897 2.032 -1.738 1.00 89.25 115 HIS A N 1
ATOM 924 C CA . HIS A 1 115 ? -3.962 3.178 -2.651 1.00 89.25 115 HIS A CA 1
ATOM 925 C C . HIS A 1 115 ? -5.411 3.564 -2.947 1.00 89.25 115 HIS A C 1
ATOM 927 O O . HIS A 1 115 ? -5.767 4.728 -2.793 1.00 89.25 115 HIS A O 1
ATOM 933 N N . LYS A 1 116 ? -6.279 2.590 -3.258 1.00 90.44 116 LYS A N 1
ATOM 934 C CA . LYS A 1 116 ? -7.715 2.845 -3.441 1.00 90.44 116 LYS A CA 1
ATOM 935 C C . LYS A 1 116 ? -8.354 3.466 -2.194 1.00 90.44 116 LYS A C 1
ATOM 937 O O . LYS A 1 116 ? -9.086 4.444 -2.296 1.00 90.44 116 LYS A O 1
ATOM 942 N N . TYR A 1 117 ? -8.034 2.942 -1.011 1.00 89.94 117 TYR A N 1
ATOM 943 C CA . TYR A 1 117 ? -8.494 3.504 0.260 1.00 89.94 117 TYR A CA 1
ATOM 944 C C . TYR A 1 117 ? -8.052 4.957 0.447 1.00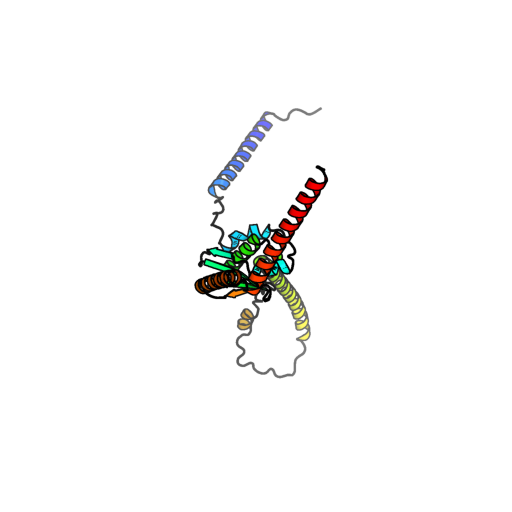 89.94 117 TYR A C 1
ATOM 946 O O . TYR A 1 117 ? -8.838 5.789 0.903 1.00 89.94 117 TYR A O 1
ATOM 954 N N . ALA A 1 118 ? -6.803 5.266 0.101 1.00 88.25 118 ALA A N 1
ATOM 955 C CA . ALA A 1 118 ? -6.269 6.614 0.188 1.00 88.25 118 ALA A CA 1
ATOM 956 C C . ALA A 1 118 ? -6.915 7.560 -0.832 1.00 88.25 118 ALA A C 1
ATOM 958 O O . ALA A 1 118 ? -7.154 8.710 -0.482 1.00 88.25 118 ALA A O 1
ATOM 959 N N . ILE A 1 119 ? -7.249 7.082 -2.034 1.00 87.25 119 ILE A N 1
ATOM 960 C CA . ILE A 1 119 ? -7.976 7.854 -3.053 1.00 87.25 119 ILE A CA 1
ATOM 961 C C . ILE A 1 119 ? -9.392 8.185 -2.566 1.00 87.25 119 ILE A C 1
ATOM 963 O O . ILE A 1 119 ? -9.771 9.349 -2.545 1.00 87.25 119 ILE A O 1
ATOM 967 N N . GLU A 1 120 ? -10.163 7.200 -2.093 1.00 86.25 120 GLU A N 1
ATOM 968 C CA . GLU A 1 120 ? -11.552 7.437 -1.655 1.00 86.25 120 GLU A CA 1
ATOM 969 C C . GLU A 1 120 ? -11.670 8.321 -0.406 1.00 86.25 120 GLU A C 1
ATOM 971 O O . GLU A 1 120 ? -12.702 8.953 -0.177 1.00 86.25 120 GLU A O 1
ATOM 976 N N . ASN A 1 121 ? -10.623 8.358 0.420 1.00 83.06 121 ASN A N 1
ATOM 977 C CA . ASN A 1 121 ? -10.594 9.149 1.647 1.00 83.06 121 ASN A CA 1
ATOM 978 C C . ASN A 1 121 ? -9.726 10.411 1.549 1.00 83.06 121 ASN A C 1
ATOM 980 O O . ASN A 1 121 ? -9.568 11.084 2.567 1.00 83.06 121 ASN A O 1
ATOM 984 N N . ASP A 1 122 ? -9.160 10.720 0.377 1.00 80.06 122 ASP A N 1
ATOM 985 C CA . ASP A 1 122 ? -8.219 11.831 0.152 1.00 80.06 122 ASP A CA 1
ATOM 986 C C . ASP A 1 122 ? -7.035 11.840 1.146 1.00 80.06 122 ASP A C 1
ATOM 988 O O . ASP A 1 122 ? -6.636 12.873 1.686 1.00 80.06 122 ASP A O 1
ATOM 992 N N . CYS A 1 123 ? -6.473 10.662 1.430 1.00 78.19 123 CYS A N 1
ATOM 993 C CA . CYS A 1 123 ? -5.492 10.445 2.495 1.00 78.19 123 CYS A CA 1
ATOM 994 C C . CYS A 1 123 ? -4.087 10.065 2.002 1.00 78.19 123 CYS A C 1
ATOM 996 O O . CYS A 1 123 ? -3.474 9.130 2.529 1.00 78.19 123 CYS A O 1
ATOM 998 N N . ARG A 1 124 ? -3.542 10.801 1.021 1.00 79.88 124 ARG A N 1
ATOM 999 C CA . ARG A 1 124 ? -2.210 10.522 0.441 1.00 79.88 124 ARG A CA 1
ATOM 1000 C C . ARG A 1 124 ? -1.100 10.422 1.491 1.00 79.88 124 ARG A C 1
ATOM 1002 O O . ARG A 1 124 ? -0.295 9.501 1.430 1.00 79.88 124 ARG A O 1
ATOM 1009 N N . ALA A 1 125 ? -1.096 11.308 2.487 1.00 75.50 125 ALA A N 1
ATOM 1010 C CA . ALA A 1 125 ? -0.048 11.369 3.510 1.00 75.50 125 ALA A CA 1
ATOM 1011 C C . ALA A 1 125 ? 0.077 10.092 4.373 1.00 75.50 125 ALA A C 1
ATOM 1013 O O . ALA A 1 125 ? 1.124 9.848 4.971 1.00 75.50 125 ALA A O 1
ATOM 1014 N N . LEU A 1 126 ? -0.978 9.269 4.455 1.00 75.38 126 LEU A N 1
ATOM 1015 C CA . LEU A 1 126 ? -1.001 8.054 5.284 1.00 75.38 126 LEU A CA 1
ATOM 1016 C C . LEU A 1 126 ? -0.565 6.792 4.534 1.00 75.38 126 LEU A C 1
ATOM 1018 O O . LEU A 1 126 ? -0.263 5.775 5.164 1.00 75.38 126 LEU A O 1
ATOM 1022 N N . CYS A 1 127 ? -0.577 6.818 3.203 1.00 80.25 127 CYS A N 1
ATOM 1023 C CA . CYS A 1 127 ? -0.219 5.672 2.382 1.00 80.25 127 CYS A CA 1
ATOM 1024 C C . CYS A 1 127 ? 1.180 5.881 1.799 1.00 80.25 127 CYS A C 1
ATOM 1026 O O . CYS A 1 127 ? 1.443 6.838 1.078 1.00 80.25 127 CYS A O 1
ATOM 1028 N N . VAL A 1 128 ? 2.106 4.988 2.141 1.00 78.81 128 VAL A N 1
ATOM 1029 C CA . VAL A 1 128 ? 3.487 5.046 1.656 1.00 78.81 128 VAL A CA 1
ATOM 1030 C C . VAL A 1 128 ? 3.571 4.328 0.312 1.00 78.81 128 VAL A C 1
ATOM 1032 O O . VAL A 1 128 ? 3.248 3.145 0.246 1.00 78.81 128 VAL A O 1
ATOM 1035 N N . ASN A 1 129 ? 4.065 4.994 -0.738 1.00 79.75 129 ASN A N 1
ATOM 1036 C CA . ASN A 1 129 ? 4.313 4.336 -2.025 1.00 79.75 129 ASN A CA 1
ATOM 1037 C C . ASN A 1 129 ? 5.507 3.377 -1.905 1.00 79.75 129 ASN A C 1
ATOM 1039 O O . ASN A 1 129 ? 6.665 3.795 -1.809 1.00 79.75 129 ASN A O 1
ATOM 1043 N N . TYR A 1 130 ? 5.228 2.071 -1.906 1.00 77.06 130 TYR A N 1
ATOM 1044 C CA . TYR A 1 130 ? 6.259 1.050 -1.728 1.00 77.06 130 TYR A CA 1
ATOM 1045 C C . TYR A 1 130 ? 7.294 1.035 -2.864 1.00 77.06 130 TYR A C 1
ATOM 1047 O O . TYR A 1 130 ? 8.472 0.791 -2.595 1.00 77.06 130 TYR A O 1
ATOM 1055 N N . LYS A 1 131 ? 6.892 1.300 -4.120 1.00 76.31 131 LYS A N 1
ATOM 1056 C CA . LYS A 1 131 ? 7.833 1.294 -5.259 1.00 76.31 131 LYS A CA 1
ATOM 1057 C C . LYS A 1 131 ? 8.877 2.404 -5.106 1.00 76.31 131 LYS A C 1
ATOM 1059 O O . LYS A 1 131 ? 10.068 2.112 -5.182 1.00 76.31 131 LYS A O 1
ATOM 1064 N N . ASP A 1 132 ? 8.448 3.624 -4.796 1.00 80.44 132 ASP A N 1
ATOM 1065 C CA . ASP A 1 132 ? 9.350 4.774 -4.649 1.00 80.44 132 ASP A CA 1
ATOM 1066 C C . ASP A 1 132 ? 10.354 4.565 -3.511 1.00 80.44 132 ASP A C 1
ATOM 1068 O O . ASP A 1 132 ? 11.551 4.825 -3.648 1.00 80.44 132 ASP A O 1
ATOM 1072 N N . GLU A 1 133 ? 9.887 4.058 -2.368 1.00 80.69 133 GLU A N 1
ATOM 1073 C CA . GLU A 1 133 ? 10.760 3.771 -1.230 1.00 80.69 133 GLU A CA 1
ATOM 1074 C C . GLU A 1 133 ? 11.728 2.615 -1.529 1.00 80.69 133 GLU A C 1
ATOM 1076 O O . GLU A 1 133 ? 12.891 2.652 -1.111 1.00 80.69 133 GLU A O 1
ATOM 1081 N N . TYR A 1 134 ? 11.294 1.611 -2.297 1.00 79.75 134 TYR A N 1
ATOM 1082 C CA . TYR A 1 134 ? 12.158 0.526 -2.759 1.00 79.75 134 TYR A CA 1
ATOM 1083 C C . TYR A 1 134 ? 13.253 1.022 -3.711 1.00 79.75 134 TYR A C 1
ATOM 1085 O O . TYR A 1 134 ? 14.410 0.614 -3.582 1.00 79.75 134 TYR A O 1
ATOM 1093 N N . GLU A 1 135 ? 12.931 1.932 -4.630 1.00 80.62 135 GLU A N 1
ATOM 1094 C CA . GLU A 1 135 ? 13.915 2.543 -5.526 1.00 80.62 135 GLU A CA 1
ATOM 1095 C C . GLU A 1 135 ? 14.952 3.366 -4.758 1.00 80.62 135 GLU A C 1
ATOM 1097 O O . GLU A 1 135 ? 16.156 3.189 -4.971 1.00 80.62 135 GLU A O 1
ATOM 1102 N N . LYS A 1 136 ? 14.516 4.172 -3.780 1.00 81.06 136 LYS A N 1
ATOM 1103 C CA . LYS A 1 136 ? 15.422 4.908 -2.880 1.00 81.06 136 LYS A CA 1
ATOM 1104 C C . LYS A 1 136 ? 16.327 3.966 -2.087 1.00 81.06 136 LYS A C 1
ATOM 1106 O O . LYS A 1 136 ? 17.527 4.216 -1.958 1.00 81.06 136 LYS A O 1
ATOM 1111 N N . ALA A 1 137 ? 15.775 2.876 -1.552 1.00 77.38 137 ALA A N 1
ATOM 1112 C CA . ALA A 1 137 ? 16.550 1.872 -0.827 1.00 77.38 137 ALA A CA 1
ATOM 1113 C C . ALA A 1 137 ? 17.589 1.204 -1.740 1.00 77.38 137 ALA A C 1
ATOM 1115 O O . ALA A 1 137 ? 18.751 1.048 -1.360 1.00 77.38 137 ALA A O 1
ATOM 1116 N N . ARG A 1 138 ? 17.203 0.873 -2.975 1.00 81.62 138 ARG A N 1
ATOM 1117 C CA . ARG A 1 138 ? 18.099 0.299 -3.982 1.00 81.62 138 ARG A CA 1
ATOM 1118 C C . ARG A 1 138 ? 19.235 1.252 -4.349 1.00 81.62 138 ARG A C 1
ATOM 1120 O O . ARG A 1 138 ? 20.378 0.813 -4.447 1.00 81.62 138 ARG A O 1
ATOM 1127 N N . GLU A 1 139 ? 18.949 2.542 -4.510 1.00 82.81 139 GLU A N 1
ATOM 1128 C CA . GLU A 1 139 ? 19.966 3.560 -4.792 1.00 82.81 139 GLU A CA 1
ATOM 1129 C C . GLU A 1 139 ? 20.962 3.706 -3.629 1.00 82.81 139 GLU A C 1
ATOM 1131 O O . GLU A 1 139 ? 22.173 3.768 -3.851 1.00 82.81 139 GLU A O 1
ATOM 1136 N N . LYS A 1 140 ? 20.476 3.701 -2.379 1.00 81.12 140 LYS A N 1
ATOM 1137 C CA . LYS A 1 140 ? 21.330 3.730 -1.179 1.00 81.12 140 LYS A CA 1
ATOM 1138 C C . LYS A 1 140 ? 22.265 2.523 -1.122 1.00 81.12 140 LYS A C 1
ATOM 1140 O O . LYS A 1 140 ? 23.458 2.699 -0.886 1.00 81.12 140 LYS A O 1
AT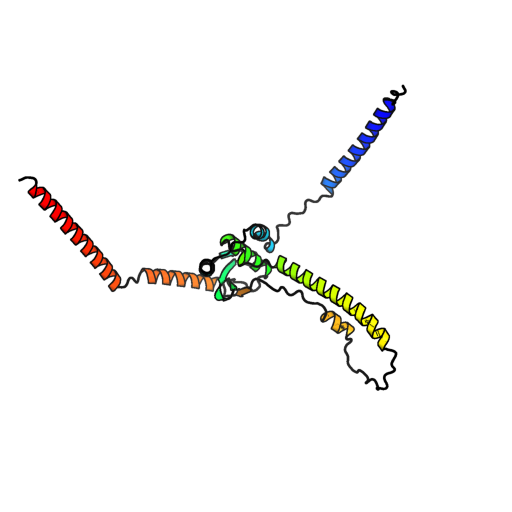OM 1145 N N . VAL A 1 141 ? 21.748 1.318 -1.370 1.00 81.38 141 VAL A N 1
ATOM 1146 C CA . VAL A 1 141 ? 22.558 0.089 -1.402 1.00 81.38 141 VAL A CA 1
ATOM 1147 C C . VAL A 1 141 ? 23.603 0.160 -2.515 1.00 81.38 141 VAL A C 1
ATOM 1149 O O . VAL A 1 141 ? 24.769 -0.136 -2.271 1.00 81.38 141 VAL A O 1
ATOM 1152 N N . LEU A 1 142 ? 23.226 0.621 -3.711 1.00 80.88 14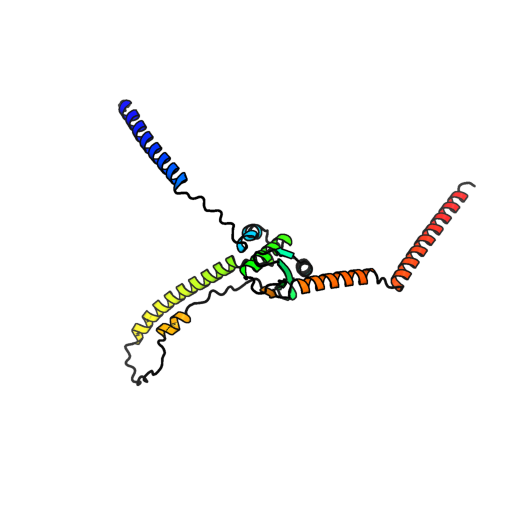2 LEU A N 1
ATOM 1153 C CA . LEU A 1 142 ? 24.157 0.754 -4.833 1.00 80.88 142 LEU A CA 1
ATOM 1154 C C . LEU A 1 142 ? 25.318 1.706 -4.506 1.00 80.88 142 LEU A C 1
ATOM 1156 O O . LEU A 1 142 ? 26.477 1.348 -4.712 1.00 80.88 142 LEU A O 1
ATOM 1160 N N . LYS A 1 143 ? 25.019 2.868 -3.912 1.00 80.94 143 LYS A N 1
ATOM 1161 C CA . LYS A 1 143 ? 26.042 3.806 -3.417 1.00 80.94 143 LYS A CA 1
ATOM 1162 C C . LYS A 1 143 ? 26.935 3.158 -2.362 1.00 80.94 143 LYS A C 1
ATOM 1164 O O . LYS A 1 143 ? 28.152 3.309 -2.408 1.00 80.94 143 LYS A O 1
ATOM 1169 N N . HIS A 1 144 ? 26.353 2.386 -1.446 1.00 76.38 144 HIS A N 1
ATOM 1170 C CA . HIS A 1 144 ? 27.119 1.729 -0.392 1.00 76.38 144 HIS A CA 1
ATOM 1171 C C . HIS A 1 144 ? 28.083 0.666 -0.936 1.00 76.38 144 HIS A C 1
ATOM 1173 O O . HIS A 1 144 ? 29.197 0.537 -0.425 1.00 76.38 144 HIS A O 1
ATOM 1179 N N . ILE A 1 145 ? 27.677 -0.053 -1.987 1.00 79.81 145 ILE A N 1
ATOM 1180 C CA . ILE A 1 145 ? 28.515 -1.018 -2.706 1.00 79.81 145 ILE A CA 1
ATOM 1181 C C . ILE A 1 145 ? 29.652 -0.299 -3.443 1.00 79.81 145 ILE A C 1
ATOM 1183 O O . ILE A 1 145 ? 30.797 -0.741 -3.364 1.00 79.81 145 ILE A O 1
ATOM 1187 N N . GLU A 1 146 ? 29.372 0.810 -4.133 1.00 77.31 146 GLU A N 1
ATOM 1188 C CA . GLU A 1 146 ? 30.407 1.610 -4.806 1.00 77.31 146 GLU A CA 1
ATOM 1189 C C . GLU A 1 146 ? 31.431 2.190 -3.820 1.00 77.31 146 GLU A C 1
ATOM 1191 O O . GLU A 1 146 ? 32.635 2.145 -4.077 1.00 77.31 146 GLU A O 1
ATOM 1196 N N . ASP A 1 147 ? 30.978 2.680 -2.667 1.00 74.75 147 ASP A N 1
ATOM 1197 C CA . ASP A 1 147 ? 31.854 3.214 -1.622 1.00 74.75 147 ASP A CA 1
ATOM 1198 C C . ASP A 1 147 ? 32.671 2.124 -0.916 1.00 74.75 147 ASP A C 1
ATOM 1200 O O . ASP A 1 147 ? 33.817 2.374 -0.531 1.00 74.75 147 ASP A O 1
ATOM 1204 N N . LYS A 1 148 ? 32.114 0.913 -0.746 1.00 74.69 148 LYS A N 1
ATOM 1205 C CA . LYS A 1 148 ? 32.870 -0.257 -0.264 1.00 74.69 148 LYS A CA 1
ATOM 1206 C C . LYS A 1 148 ? 33.961 -0.637 -1.260 1.00 74.69 148 LYS A C 1
ATOM 1208 O O . LYS A 1 148 ? 35.115 -0.690 -0.857 1.00 74.69 148 LYS A O 1
ATOM 1213 N N . LYS A 1 149 ? 33.642 -0.759 -2.556 1.00 70.38 149 LYS A N 1
ATOM 1214 C CA . LYS A 1 149 ? 34.639 -1.060 -3.603 1.00 70.38 149 LYS A CA 1
ATOM 1215 C C . LYS A 1 149 ? 35.802 -0.065 -3.610 1.00 70.38 149 LYS A C 1
ATOM 1217 O O . LYS A 1 149 ? 36.952 -0.481 -3.586 1.00 70.38 149 LYS A O 1
ATOM 1222 N N . LYS A 1 150 ? 35.520 1.241 -3.526 1.00 67.12 150 LYS A N 1
ATOM 1223 C CA . LYS A 1 150 ? 36.565 2.284 -3.441 1.00 67.12 150 LYS A CA 1
ATOM 1224 C C . LYS A 1 150 ? 37.398 2.218 -2.155 1.00 67.12 150 LYS A C 1
ATOM 1226 O O . LYS A 1 150 ? 38.543 2.663 -2.139 1.00 67.12 150 LYS A O 1
ATOM 1231 N N . LYS A 1 151 ? 36.824 1.735 -1.048 1.00 60.03 151 LYS A N 1
ATOM 1232 C CA . LYS A 1 151 ? 37.548 1.543 0.219 1.00 60.03 151 LYS A CA 1
ATOM 1233 C C . LYS A 1 151 ? 38.389 0.274 0.215 1.00 60.03 151 LYS A C 1
ATOM 1235 O O . LYS A 1 151 ? 39.474 0.318 0.780 1.00 60.03 151 LYS A O 1
ATOM 1240 N N . ASP A 1 152 ? 37.907 -0.797 -0.404 1.00 59.38 152 ASP A N 1
ATOM 1241 C CA . ASP A 1 152 ? 38.623 -2.066 -0.521 1.00 59.38 152 ASP A CA 1
ATOM 1242 C C . ASP A 1 152 ? 39.816 -1.931 -1.483 1.00 59.38 152 ASP A C 1
ATOM 1244 O O . ASP A 1 152 ? 40.917 -2.314 -1.104 1.00 59.38 152 ASP A O 1
ATOM 1248 N N . GLU A 1 153 ? 39.668 -1.225 -2.615 1.00 58.06 153 GLU A N 1
ATOM 1249 C CA . GLU A 1 153 ? 40.793 -0.860 -3.507 1.00 58.06 153 GLU A CA 1
ATOM 1250 C C . GLU A 1 153 ? 41.888 -0.069 -2.765 1.00 58.06 153 GLU A C 1
ATOM 1252 O O . GLU A 1 153 ? 43.080 -0.308 -2.936 1.00 58.06 153 GLU A O 1
ATOM 1257 N N . LYS A 1 154 ? 41.493 0.838 -1.861 1.00 54.94 154 LYS A N 1
ATOM 1258 C CA . LYS A 1 154 ? 42.431 1.613 -1.033 1.00 54.94 154 LYS A CA 1
ATOM 1259 C C . LYS A 1 154 ? 43.051 0.796 0.110 1.00 54.94 154 LYS A C 1
ATOM 1261 O O . LYS A 1 154 ? 44.041 1.222 0.698 1.00 54.94 154 LYS A O 1
ATOM 1266 N N . LYS A 1 155 ? 42.444 -0.330 0.486 1.00 49.88 155 LYS A N 1
ATOM 1267 C CA . LYS A 1 155 ? 42.908 -1.199 1.575 1.00 49.88 155 LYS A CA 1
ATOM 1268 C C . LYS A 1 155 ? 43.856 -2.280 1.054 1.00 49.88 155 LYS A C 1
ATOM 1270 O O . LYS A 1 155 ? 44.831 -2.577 1.738 1.00 49.88 155 LYS A O 1
ATOM 1275 N N . GLU A 1 156 ? 43.623 -2.779 -0.160 1.00 52.22 156 GLU A N 1
ATOM 1276 C CA . GLU A 1 156 ? 44.547 -3.665 -0.881 1.00 52.22 156 GLU A CA 1
ATOM 1277 C C . GLU A 1 156 ? 45.892 -2.971 -1.166 1.00 52.22 156 GLU A C 1
ATOM 1279 O O . GLU A 1 156 ? 46.935 -3.568 -0.916 1.00 52.22 156 GLU A O 1
ATOM 1284 N N . GLU A 1 157 ? 45.898 -1.677 -1.527 1.00 52.03 157 GLU A N 1
ATOM 1285 C CA . GLU A 1 157 ? 47.144 -0.890 -1.660 1.00 52.03 157 GLU A CA 1
ATOM 1286 C C . GLU A 1 157 ? 47.953 -0.779 -0.348 1.00 52.03 157 GLU A C 1
ATOM 1288 O O . GLU A 1 157 ? 49.169 -0.614 -0.386 1.00 52.03 157 GLU A O 1
ATOM 1293 N N . ILE A 1 158 ? 47.306 -0.870 0.821 1.00 51.25 158 ILE A N 1
ATOM 1294 C CA . ILE A 1 158 ? 47.968 -0.740 2.134 1.00 51.25 158 ILE A CA 1
ATOM 1295 C C . ILE A 1 158 ? 48.447 -2.107 2.658 1.00 51.25 158 ILE A C 1
ATOM 1297 O O . ILE A 1 158 ? 49.482 -2.182 3.323 1.00 51.25 158 ILE A O 1
ATOM 1301 N N . GLU A 1 159 ? 47.732 -3.197 2.362 1.00 49.91 159 GLU A N 1
ATOM 1302 C CA . GLU A 1 159 ? 48.133 -4.555 2.765 1.00 49.91 159 GLU A CA 1
ATOM 1303 C C . GLU A 1 159 ? 49.311 -5.107 1.942 1.00 49.91 159 GLU A C 1
ATOM 1305 O O . GLU A 1 159 ? 50.111 -5.882 2.481 1.00 49.91 159 GLU A O 1
ATOM 1310 N N . GLU A 1 160 ? 49.491 -4.674 0.687 1.00 51.12 160 GLU A N 1
ATOM 1311 C CA . GLU A 1 160 ? 50.680 -5.039 -0.096 1.00 51.12 160 GLU A CA 1
ATOM 1312 C C . GLU A 1 160 ? 51.979 -4.494 0.533 1.00 51.12 160 GLU A C 1
ATOM 1314 O O . GLU A 1 160 ? 52.973 -5.225 0.589 1.00 51.12 160 GLU A O 1
ATOM 1319 N N . GLU A 1 161 ? 51.969 -3.287 1.121 1.00 51.22 161 GLU A N 1
ATOM 1320 C CA . GLU A 1 161 ? 53.152 -2.695 1.775 1.00 51.22 161 GLU A CA 1
ATOM 1321 C C . GLU A 1 161 ? 53.520 -3.342 3.129 1.00 51.22 161 GLU A C 1
ATOM 1323 O O . GLU A 1 161 ? 54.686 -3.305 3.538 1.00 51.22 161 GLU A O 1
ATOM 1328 N N . GLU A 1 162 ? 52.579 -3.964 3.852 1.00 49.28 162 GLU A N 1
ATOM 1329 C CA . GLU A 1 162 ? 52.851 -4.524 5.191 1.00 49.28 162 GLU A CA 1
ATOM 1330 C C . GLU A 1 162 ? 53.298 -6.004 5.167 1.00 49.28 162 GLU A C 1
ATOM 1332 O O . GLU A 1 162 ? 53.853 -6.521 6.146 1.00 49.28 162 GLU A O 1
ATOM 1337 N N . SER A 1 163 ? 53.137 -6.683 4.027 1.00 50.03 163 SER A N 1
ATOM 1338 C CA . SER A 1 163 ? 53.380 -8.126 3.870 1.00 50.03 163 SER A CA 1
ATOM 1339 C C . SER A 1 163 ? 54.861 -8.559 3.834 1.00 50.03 163 SER A C 1
ATOM 1341 O O . SER A 1 163 ? 55.160 -9.747 3.984 1.00 50.03 163 SER A O 1
ATOM 1343 N N . GLU A 1 164 ? 55.824 -7.632 3.732 1.00 54.19 164 GLU A N 1
ATOM 1344 C CA . GLU A 1 164 ? 57.261 -7.972 3.689 1.00 54.19 164 GLU A CA 1
ATOM 1345 C C . GLU A 1 164 ? 57.895 -8.281 5.063 1.00 54.19 164 GLU A C 1
ATOM 1347 O O . GLU A 1 164 ? 59.035 -8.759 5.152 1.00 54.19 164 GLU A O 1
ATOM 1352 N N . LYS A 1 165 ? 57.180 -8.074 6.175 1.00 55.78 165 LYS A N 1
ATOM 1353 C CA . LYS A 1 165 ? 57.708 -8.390 7.512 1.00 55.78 165 LYS A CA 1
ATOM 1354 C C . LYS A 1 165 ? 57.426 -9.849 7.867 1.00 55.78 165 LYS A C 1
ATOM 1356 O O . LYS A 1 165 ? 56.349 -10.206 8.335 1.00 55.78 165 LYS A O 1
ATOM 1361 N N . LYS A 1 166 ? 58.439 -10.705 7.684 1.00 56.91 166 LYS A N 1
ATOM 1362 C CA . LYS A 1 166 ? 58.440 -12.126 8.087 1.00 56.91 166 LYS A CA 1
ATOM 1363 C C . LYS A 1 166 ? 57.959 -12.298 9.536 1.00 56.91 166 LYS A C 1
ATOM 1365 O O . LYS A 1 166 ? 58.704 -12.048 10.482 1.00 56.91 166 LYS A O 1
ATOM 1370 N N . SER A 1 167 ? 56.723 -12.765 9.700 1.00 65.19 167 SER A N 1
ATOM 1371 C CA . SER A 1 167 ? 56.162 -13.151 10.995 1.00 65.19 167 SER A CA 1
ATOM 1372 C C . SER A 1 167 ? 56.834 -14.429 11.507 1.00 65.19 167 SER A C 1
ATOM 1374 O O . SER A 1 167 ? 56.863 -15.451 10.825 1.00 65.19 167 SER A O 1
ATOM 1376 N N . VAL A 1 168 ? 57.383 -14.362 12.723 1.00 66.50 168 VAL A N 1
ATOM 1377 C CA . VAL A 1 168 ? 58.083 -15.459 13.426 1.00 66.50 168 VAL A CA 1
ATOM 1378 C C . VAL A 1 168 ? 57.090 -16.405 14.129 1.00 66.50 168 VAL A C 1
ATOM 1380 O O . VAL A 1 168 ? 57.483 -17.349 14.813 1.00 66.50 168 VAL A O 1
ATOM 1383 N N . PHE A 1 169 ? 55.784 -16.187 13.965 1.00 73.69 169 PHE A N 1
ATOM 1384 C CA . PHE A 1 169 ? 54.758 -17.027 14.573 1.00 73.69 169 PHE A CA 1
ATOM 1385 C C . PHE A 1 169 ? 54.381 -18.210 13.675 1.00 73.69 169 PHE A C 1
ATOM 1387 O O . PHE A 1 169 ? 54.130 -18.065 12.480 1.00 73.69 169 PHE A O 1
ATOM 1394 N N . ALA A 1 170 ? 54.310 -19.400 14.275 1.00 63.38 170 ALA A N 1
ATOM 1395 C CA . ALA A 1 170 ? 53.836 -20.603 13.606 1.00 63.38 170 ALA A CA 1
ATOM 1396 C C . ALA A 1 170 ? 52.343 -20.471 13.262 1.00 63.38 170 ALA A C 1
ATOM 1398 O O . ALA A 1 170 ? 51.505 -20.258 14.139 1.00 63.38 170 ALA A O 1
ATOM 1399 N N . LYS A 1 171 ? 52.007 -20.626 11.977 1.00 68.12 171 LYS A N 1
ATOM 1400 C CA . LYS A 1 171 ? 50.622 -20.642 11.495 1.00 68.12 171 LYS A CA 1
ATOM 1401 C C . LYS A 1 171 ? 49.976 -21.977 11.876 1.00 68.12 171 LYS A C 1
ATOM 1403 O O . LYS A 1 171 ? 50.437 -23.037 11.449 1.00 68.12 171 LYS A O 1
ATOM 1408 N N . PHE A 1 172 ? 48.924 -21.935 12.691 1.00 67.50 172 PHE A N 1
ATOM 1409 C CA . PHE A 1 172 ? 48.138 -23.126 13.009 1.00 67.50 172 PHE A CA 1
ATOM 1410 C C . PHE A 1 172 ? 47.455 -23.656 11.743 1.00 67.50 172 PHE A C 1
ATOM 1412 O O . PHE A 1 172 ? 46.959 -22.886 10.919 1.00 67.50 172 PHE A O 1
ATOM 1419 N N . LYS A 1 173 ? 47.449 -24.983 11.575 1.00 68.31 173 LYS A N 1
ATOM 1420 C CA . LYS A 1 173 ? 46.749 -25.633 10.464 1.00 68.31 173 LYS A CA 1
ATOM 1421 C C . LYS A 1 173 ? 45.245 -25.407 10.627 1.00 68.31 173 LYS A C 1
ATOM 1423 O O . LYS A 1 173 ? 44.675 -25.836 11.628 1.00 68.31 173 LYS A O 1
ATOM 1428 N N . SER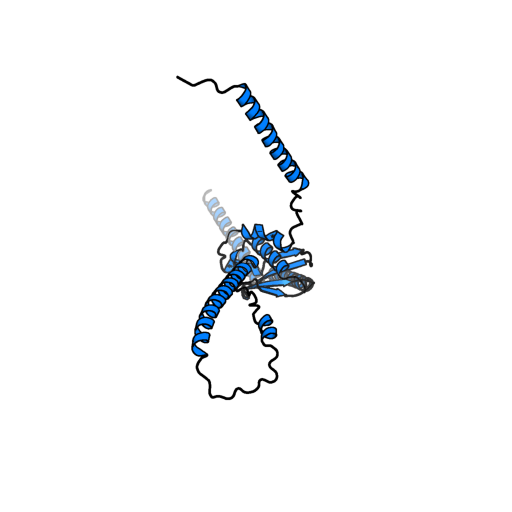 A 1 174 ? 44.624 -24.758 9.643 1.00 57.31 174 SER A N 1
ATOM 1429 C CA . SER A 1 174 ? 43.167 -24.702 9.522 1.00 57.31 174 SER A CA 1
ATOM 1430 C C . SER A 1 174 ? 42.659 -26.095 9.154 1.00 57.31 174 SER A C 1
ATOM 1432 O O . SER A 1 174 ? 43.006 -26.626 8.099 1.00 57.31 174 SER A O 1
ATOM 1434 N N . TYR A 1 175 ? 41.868 -26.698 10.034 1.00 56.28 175 TYR A N 1
ATOM 1435 C CA . TYR A 1 175 ? 41.055 -27.864 9.716 1.00 56.28 175 TYR A CA 1
ATOM 1436 C C . TYR A 1 175 ? 39.588 -27.432 9.847 1.00 56.28 175 TYR A C 1
ATOM 1438 O O . TYR A 1 175 ? 39.208 -26.874 10.873 1.00 56.28 175 TYR A O 1
ATOM 1446 N N . ASN A 1 176 ? 38.784 -27.691 8.810 1.00 57.19 176 ASN A N 1
ATOM 1447 C CA . ASN A 1 176 ? 37.351 -27.371 8.701 1.00 57.19 176 ASN A CA 1
ATOM 1448 C C . ASN A 1 176 ? 36.953 -25.884 8.615 1.00 57.19 176 ASN A C 1
ATOM 1450 O O . ASN A 1 176 ? 35.924 -25.490 9.160 1.00 57.19 176 ASN A O 1
ATOM 1454 N N . THR A 1 177 ? 37.670 -25.065 7.850 1.00 56.56 177 THR A N 1
ATOM 1455 C CA . THR A 1 177 ? 37.023 -23.909 7.211 1.00 56.56 177 THR A CA 1
ATOM 1456 C C . THR A 1 177 ? 36.330 -24.412 5.951 1.00 56.56 177 THR A C 1
ATOM 1458 O O . THR A 1 177 ? 36.995 -24.717 4.962 1.00 56.56 177 THR A O 1
ATOM 1461 N N . VAL A 1 178 ? 35.002 -24.566 5.996 1.00 53.06 178 VAL A N 1
ATOM 1462 C CA . VAL A 1 178 ? 34.191 -24.550 4.767 1.00 53.06 178 VAL A CA 1
ATOM 1463 C C . VAL A 1 178 ? 34.657 -23.352 3.945 1.00 53.06 178 VAL A C 1
ATOM 1465 O O . VAL A 1 178 ? 34.857 -22.296 4.536 1.00 53.06 178 VAL A O 1
ATOM 1468 N N . ASN A 1 179 ? 34.929 -23.533 2.648 1.00 51.81 179 ASN A N 1
ATOM 1469 C CA . ASN A 1 179 ? 35.424 -22.462 1.780 1.00 51.81 179 ASN A CA 1
ATOM 1470 C C . ASN A 1 179 ? 34.641 -21.171 2.059 1.00 51.81 179 ASN A C 1
ATOM 1472 O O . ASN A 1 179 ? 33.462 -21.084 1.711 1.00 51.81 179 ASN A O 1
ATOM 1476 N N . ASP A 1 180 ? 35.290 -20.184 2.685 1.00 52.88 180 ASP A N 1
ATOM 1477 C CA . ASP A 1 180 ? 34.686 -18.871 2.927 1.00 52.88 180 ASP A CA 1
ATOM 1478 C C . ASP A 1 180 ? 34.285 -18.221 1.596 1.00 52.88 180 ASP A C 1
ATOM 1480 O O . ASP A 1 180 ? 33.353 -17.436 1.564 1.00 52.88 180 ASP A O 1
ATOM 1484 N N . GLU A 1 181 ? 34.890 -18.635 0.481 1.00 53.50 181 GLU A N 1
ATOM 1485 C CA . GLU A 1 181 ? 34.510 -18.247 -0.881 1.00 53.50 181 GLU A CA 1
ATOM 1486 C C . GLU A 1 181 ? 33.058 -18.623 -1.230 1.00 53.50 181 GLU A C 1
ATOM 1488 O O . GLU A 1 181 ? 32.371 -17.854 -1.888 1.00 53.50 181 GLU A O 1
ATOM 1493 N N . VAL A 1 182 ? 32.549 -19.763 -0.742 1.00 48.81 182 VAL A N 1
ATOM 1494 C CA . VAL A 1 182 ? 31.166 -20.212 -1.008 1.00 48.81 182 VAL A CA 1
ATOM 1495 C C . VAL A 1 182 ? 30.194 -19.679 0.056 1.00 48.81 182 VAL A C 1
ATOM 1497 O O . VAL A 1 182 ? 29.012 -19.498 -0.216 1.00 48.81 182 VAL A O 1
ATOM 1500 N N . ALA A 1 183 ? 30.681 -19.389 1.270 1.00 44.12 183 ALA A N 1
ATOM 1501 C CA . ALA A 1 183 ? 29.885 -18.798 2.352 1.00 44.12 183 ALA A CA 1
ATOM 1502 C C . ALA A 1 183 ? 29.833 -17.254 2.321 1.00 44.12 183 ALA A C 1
ATOM 1504 O O . ALA A 1 183 ? 28.993 -16.660 3.002 1.00 44.12 183 ALA A O 1
ATOM 1505 N N . ALA A 1 184 ? 30.722 -16.594 1.573 1.00 46.50 184 ALA A N 1
ATOM 1506 C CA . ALA A 1 184 ? 30.742 -15.144 1.380 1.00 46.50 184 ALA A CA 1
ATOM 1507 C C . ALA A 1 184 ? 29.737 -14.681 0.316 1.00 46.50 184 ALA A C 1
ATOM 1509 O O . ALA A 1 184 ? 29.170 -13.598 0.467 1.00 46.50 184 ALA A O 1
ATOM 1510 N N . ASP A 1 185 ? 29.459 -15.509 -0.697 1.00 47.94 185 ASP A N 1
ATOM 1511 C CA . ASP A 1 185 ? 28.468 -15.210 -1.742 1.00 47.94 185 ASP A CA 1
ATOM 1512 C C . ASP A 1 185 ? 27.050 -15.030 -1.157 1.00 47.94 185 ASP A C 1
ATOM 1514 O O . ASP A 1 185 ? 26.311 -14.127 -1.549 1.00 47.94 185 ASP A O 1
ATOM 1518 N N . ASP A 1 186 ? 26.692 -15.806 -0.126 1.00 49.72 186 ASP A N 1
ATOM 1519 C CA . ASP A 1 186 ? 25.392 -15.680 0.552 1.00 49.72 186 ASP A CA 1
ATOM 1520 C C . ASP A 1 186 ? 25.333 -14.528 1.574 1.00 49.72 186 ASP A C 1
ATOM 1522 O O . ASP A 1 186 ? 24.256 -14.002 1.856 1.00 49.72 186 ASP A O 1
ATOM 1526 N N . LYS A 1 187 ? 26.472 -14.088 2.126 1.00 50.38 187 LYS A N 1
ATOM 1527 C CA . LYS A 1 187 ? 26.513 -12.995 3.122 1.00 50.38 187 LYS A CA 1
ATOM 1528 C C . LYS A 1 187 ? 26.565 -11.599 2.501 1.00 50.38 187 LYS A C 1
ATOM 1530 O O . LYS A 1 187 ? 26.307 -10.629 3.210 1.00 50.38 187 LYS A O 1
ATOM 1535 N N . ASN A 1 188 ? 26.895 -11.491 1.213 1.00 50.59 188 ASN A N 1
ATOM 1536 C CA . ASN A 1 188 ? 27.048 -10.212 0.513 1.00 50.59 188 ASN A CA 1
ATOM 1537 C C . ASN A 1 188 ? 25.871 -9.867 -0.416 1.00 50.59 188 ASN A C 1
ATOM 1539 O O . ASN A 1 188 ? 25.924 -8.886 -1.157 1.00 50.59 188 ASN A O 1
ATOM 1543 N N . LYS A 1 189 ? 24.764 -10.621 -0.357 1.00 53.91 189 LYS A N 1
ATOM 1544 C CA . LYS A 1 189 ? 23.468 -10.093 -0.798 1.00 53.91 189 LYS A CA 1
ATOM 1545 C C . LYS A 1 189 ? 22.964 -9.148 0.277 1.00 53.91 189 LYS A C 1
ATOM 1547 O O . LYS A 1 189 ? 22.185 -9.526 1.146 1.00 53.91 189 LYS A O 1
ATOM 1552 N N . GLU A 1 190 ? 23.445 -7.913 0.215 1.00 59.09 190 GLU A N 1
ATOM 1553 C CA . GLU A 1 190 ? 22.890 -6.787 0.956 1.00 59.09 190 GLU A CA 1
ATOM 1554 C C . GLU A 1 190 ? 21.402 -6.696 0.567 1.00 59.09 190 GLU A C 1
ATOM 1556 O O . GLU A 1 190 ? 21.041 -6.218 -0.509 1.00 59.09 190 GLU A O 1
ATOM 1561 N N . SER A 1 191 ? 20.532 -7.319 1.371 1.00 66.50 191 SER A N 1
ATOM 1562 C CA . SER A 1 191 ? 19.104 -7.402 1.077 1.00 66.50 191 SER A CA 1
ATOM 1563 C C . SER A 1 191 ? 18.563 -5.982 1.071 1.00 66.50 191 SER A C 1
ATOM 1565 O O . SER A 1 191 ? 18.726 -5.281 2.070 1.00 66.50 191 SER A O 1
ATOM 1567 N N . ILE A 1 192 ? 17.945 -5.551 -0.029 1.00 71.88 192 ILE A N 1
ATOM 1568 C CA . ILE A 1 192 ? 17.358 -4.212 -0.121 1.00 71.88 192 ILE A CA 1
ATOM 1569 C C . ILE A 1 192 ? 16.243 -4.134 0.925 1.00 71.88 192 ILE A C 1
ATOM 1571 O O . ILE A 1 192 ? 15.186 -4.746 0.774 1.00 71.88 192 ILE A O 1
ATOM 1575 N N . GLN A 1 193 ? 16.516 -3.424 2.016 1.00 71.88 193 GLN A N 1
ATOM 1576 C CA . GLN A 1 193 ? 15.563 -3.176 3.087 1.00 71.88 193 GLN A CA 1
ATOM 1577 C C . GLN A 1 193 ? 14.976 -1.788 2.890 1.00 71.88 193 GLN A C 1
ATOM 1579 O O . GLN A 1 193 ? 15.697 -0.792 2.849 1.00 71.88 193 GLN A O 1
ATOM 1584 N N . VAL A 1 194 ? 13.658 -1.740 2.747 1.00 74.25 194 VAL A N 1
ATOM 1585 C CA . VAL A 1 194 ? 12.917 -0.487 2.641 1.00 74.25 194 VAL A CA 1
ATOM 1586 C C . VAL A 1 194 ? 12.708 0.071 4.050 1.00 74.25 194 VAL A C 1
ATOM 1588 O O . VAL A 1 194 ? 12.298 -0.665 4.946 1.00 74.25 194 VAL A O 1
ATOM 1591 N N . GLU A 1 195 ? 13.008 1.354 4.260 1.00 74.12 195 GLU A N 1
ATOM 1592 C CA . GLU A 1 195 ? 12.925 1.998 5.583 1.00 74.12 195 GLU A CA 1
ATOM 1593 C C . GLU A 1 195 ? 11.475 2.241 6.024 1.00 74.12 195 GLU A C 1
ATOM 1595 O O . GLU A 1 195 ? 11.153 2.100 7.205 1.00 74.12 195 GLU A O 1
ATOM 1600 N N . LYS A 1 196 ? 10.594 2.591 5.078 1.00 80.44 196 LYS A N 1
ATOM 1601 C CA . LYS A 1 196 ? 9.171 2.848 5.314 1.00 80.44 196 LYS A CA 1
ATOM 1602 C C . LYS A 1 196 ? 8.315 1.974 4.404 1.00 80.44 196 LYS A C 1
ATOM 1604 O O . LYS A 1 196 ? 8.523 1.933 3.198 1.00 80.44 196 LYS A O 1
ATOM 1609 N N . CYS A 1 197 ? 7.335 1.286 4.979 1.00 81.50 197 CYS A N 1
ATOM 1610 C CA . CYS A 1 197 ? 6.346 0.523 4.227 1.00 81.50 197 CYS A CA 1
ATOM 1611 C C . CYS A 1 197 ? 4.995 0.523 4.944 1.00 81.50 197 CYS A C 1
ATOM 1613 O O . CYS A 1 197 ? 4.923 0.673 6.168 1.00 81.50 197 CYS A O 1
ATOM 1615 N N . ASN A 1 198 ? 3.928 0.319 4.170 1.00 86.94 198 ASN A N 1
ATOM 1616 C CA . ASN A 1 198 ? 2.590 0.128 4.710 1.00 86.94 198 ASN A CA 1
ATOM 1617 C C . ASN A 1 198 ? 2.547 -1.144 5.568 1.00 86.94 198 ASN A C 1
ATOM 1619 O O . ASN A 1 198 ? 2.969 -2.225 5.147 1.00 86.94 198 ASN A O 1
ATOM 1623 N N . LYS A 1 199 ? 2.034 -1.020 6.795 1.00 89.31 199 LYS A N 1
ATOM 1624 C CA . LYS A 1 199 ? 1.859 -2.149 7.714 1.00 89.31 199 LYS A CA 1
ATOM 1625 C C . LYS A 1 199 ? 0.454 -2.708 7.556 1.00 89.31 199 LYS A C 1
ATOM 1627 O O . LYS A 1 199 ? -0.513 -1.982 7.756 1.00 89.31 199 LYS A O 1
ATOM 1632 N N . PHE A 1 200 ? 0.343 -4.003 7.280 1.00 91.12 200 PHE A N 1
ATOM 1633 C CA . PHE A 1 200 ? -0.942 -4.690 7.149 1.00 91.12 200 PHE A CA 1
ATOM 1634 C C . PHE A 1 200 ? -1.134 -5.708 8.270 1.00 91.12 200 PHE A C 1
ATOM 1636 O O . PHE A 1 200 ? -0.264 -6.546 8.522 1.00 91.12 200 PHE A O 1
ATOM 1643 N N . LYS A 1 201 ? -2.295 -5.675 8.923 1.00 90.94 201 LYS A N 1
ATOM 1644 C CA . LYS A 1 201 ? -2.653 -6.578 10.016 1.00 90.94 201 LYS A CA 1
ATOM 1645 C C . LYS A 1 201 ? -3.930 -7.336 9.686 1.00 90.94 201 LYS A C 1
ATOM 1647 O O . LYS A 1 201 ? -5.004 -6.757 9.569 1.00 90.94 201 LYS A O 1
ATOM 1652 N N . TYR A 1 202 ? -3.807 -8.655 9.596 1.00 91.75 202 TYR A N 1
ATOM 1653 C CA . TYR A 1 202 ? -4.952 -9.536 9.401 1.00 91.75 202 TYR A CA 1
ATOM 1654 C C . TYR A 1 202 ? -5.793 -9.606 10.679 1.00 91.75 202 TYR A C 1
ATOM 1656 O O . TYR A 1 202 ? -5.277 -9.985 11.736 1.00 91.75 202 TYR A O 1
ATOM 1664 N N . LYS A 1 203 ? -7.077 -9.251 10.589 1.00 89.88 203 LYS A N 1
ATOM 1665 C CA . LYS A 1 203 ? -8.006 -9.227 11.729 1.00 89.88 203 LYS A CA 1
ATOM 1666 C C . LYS A 1 203 ? -8.978 -10.403 11.768 1.00 89.88 203 LYS A C 1
ATOM 1668 O O . LYS A 1 203 ? -9.452 -10.725 12.853 1.00 89.88 203 LYS A O 1
ATOM 1673 N N . GLY A 1 204 ? -9.239 -11.061 10.643 1.00 90.56 204 GLY A N 1
ATOM 1674 C CA . GLY A 1 204 ? -10.159 -12.195 10.582 1.00 90.56 204 GLY A CA 1
ATOM 1675 C C . GLY A 1 204 ? -10.715 -12.427 9.185 1.00 90.56 204 GLY A C 1
ATOM 1676 O O . GLY A 1 204 ? -10.272 -11.802 8.220 1.00 90.56 204 GLY A O 1
ATOM 1677 N N . LYS A 1 205 ? -11.691 -13.331 9.099 1.00 91.75 205 LYS A N 1
ATOM 1678 C CA . LYS A 1 205 ? -12.411 -13.631 7.855 1.00 91.75 205 LYS A CA 1
ATOM 1679 C C . LYS A 1 205 ? -13.493 -12.592 7.581 1.00 91.75 205 LYS A C 1
ATOM 1681 O O . LYS A 1 205 ? -13.861 -11.831 8.478 1.00 91.75 205 LYS A O 1
ATOM 1686 N N . LEU A 1 206 ? -14.077 -12.603 6.380 1.00 89.31 206 LEU A N 1
ATOM 1687 C CA . LEU A 1 206 ? -15.178 -11.681 6.062 1.00 89.31 206 LEU A CA 1
ATOM 1688 C C . LEU A 1 206 ? -16.408 -11.929 6.931 1.00 89.31 206 LEU A C 1
ATOM 1690 O O . LEU A 1 206 ? -17.133 -10.998 7.263 1.00 89.31 206 LEU A O 1
ATOM 1694 N N . ARG A 1 207 ? -16.641 -13.184 7.326 1.00 86.12 207 ARG A N 1
ATOM 1695 C CA . ARG A 1 207 ? -17.747 -13.539 8.228 1.00 86.12 207 ARG A CA 1
ATOM 1696 C C . ARG A 1 207 ? -17.630 -12.833 9.576 1.00 86.12 207 ARG A C 1
ATOM 1698 O O . ARG A 1 207 ? -18.610 -12.270 10.045 1.00 86.12 207 ARG A O 1
ATOM 1705 N N . ASP A 1 208 ? -16.424 -12.819 10.141 1.00 86.81 208 ASP A N 1
ATOM 1706 C CA . ASP A 1 208 ? -16.150 -12.174 11.427 1.00 86.81 208 ASP A CA 1
ATOM 1707 C C . ASP A 1 208 ? -16.372 -10.657 11.329 1.00 86.81 208 ASP A C 1
ATOM 1709 O O . ASP A 1 208 ? -16.836 -10.025 12.276 1.00 86.81 208 ASP A O 1
ATOM 1713 N N . TRP A 1 209 ? -16.062 -10.066 10.169 1.00 86.88 209 TRP A N 1
ATOM 1714 C CA . TRP A 1 209 ? -16.327 -8.654 9.901 1.00 86.88 209 TRP A CA 1
ATOM 1715 C C . TRP A 1 209 ? -17.825 -8.347 9.784 1.00 86.88 209 TRP A C 1
ATOM 1717 O O . TRP A 1 209 ? -18.287 -7.384 10.390 1.00 86.88 209 TRP A O 1
ATOM 1727 N N . LYS A 1 210 ? -18.600 -9.177 9.075 1.00 85.56 210 LYS A N 1
ATOM 1728 C CA . LYS A 1 210 ? -20.062 -9.009 8.973 1.00 85.56 210 LYS A CA 1
ATOM 1729 C C . LYS A 1 210 ? -20.726 -9.067 10.350 1.00 85.56 210 LYS A C 1
ATOM 1731 O O . LYS A 1 210 ? -21.512 -8.191 10.683 1.00 85.56 210 LYS A O 1
ATOM 1736 N N . GLU A 1 211 ? -20.314 -10.011 11.195 1.00 85.00 211 GLU A N 1
ATOM 1737 C CA . GLU A 1 211 ? -20.810 -10.109 12.575 1.00 85.00 211 GLU A CA 1
ATOM 1738 C C . GLU A 1 211 ? -20.426 -8.881 13.431 1.00 85.00 211 GLU A C 1
ATOM 1740 O O . GLU A 1 211 ? -21.156 -8.492 14.344 1.00 85.00 211 GLU A O 1
ATOM 1745 N N . LEU A 1 212 ? -19.277 -8.248 13.164 1.00 82.88 212 LEU A N 1
ATOM 1746 C CA . LEU A 1 212 ? -18.889 -6.998 13.828 1.00 82.88 212 LEU A CA 1
ATOM 1747 C C . LEU A 1 212 ? -19.764 -5.816 13.402 1.00 82.88 212 LEU A C 1
ATOM 1749 O O . LEU A 1 212 ? -20.061 -4.979 14.253 1.00 82.88 212 LEU A O 1
ATOM 1753 N N . GLN A 1 213 ? -20.159 -5.750 12.128 1.00 82.19 213 GLN A N 1
ATOM 1754 C CA . GLN A 1 213 ? -21.069 -4.715 11.629 1.00 82.19 213 GLN A CA 1
ATOM 1755 C C . GLN A 1 213 ? -22.463 -4.875 12.233 1.00 82.19 213 GLN A C 1
ATOM 1757 O O . GLN A 1 213 ? -22.963 -3.936 12.844 1.00 82.19 213 GLN A O 1
ATOM 1762 N N . GLU A 1 214 ? -23.019 -6.088 12.210 1.00 78.94 214 GLU A N 1
ATOM 1763 C CA . GLU A 1 214 ? -24.324 -6.385 12.821 1.00 78.94 214 GLU A CA 1
ATOM 1764 C C . GLU A 1 214 ? -24.350 -5.997 14.312 1.00 78.94 214 GLU A C 1
ATOM 1766 O O . GLU A 1 214 ? -25.283 -5.364 14.794 1.00 78.94 214 GLU A O 1
ATOM 1771 N N . LYS A 1 215 ? -23.269 -6.274 15.055 1.00 76.50 215 LYS A N 1
ATOM 1772 C CA . LYS A 1 215 ? -23.154 -5.872 16.469 1.00 76.50 215 LYS A CA 1
ATOM 1773 C C . LYS A 1 215 ? -23.028 -4.365 16.690 1.00 76.50 215 LYS A C 1
ATOM 1775 O O . LYS A 1 215 ? -23.298 -3.915 17.806 1.00 76.50 215 LYS A O 1
ATOM 1780 N N . LYS A 1 216 ? -22.516 -3.609 15.716 1.00 77.38 216 LYS A N 1
ATOM 1781 C CA . LYS A 1 216 ? -22.458 -2.142 15.788 1.00 77.38 216 LYS A CA 1
ATOM 1782 C C . LYS A 1 216 ? -23.845 -1.557 15.546 1.00 77.38 216 LYS A C 1
ATOM 1784 O O . LYS A 1 216 ? -24.298 -0.783 16.382 1.00 77.38 216 LYS A O 1
ATOM 1789 N N . GLU A 1 217 ? -24.532 -2.019 14.506 1.00 73.88 217 GLU A N 1
ATOM 1790 C CA . GLU A 1 217 ? -25.911 -1.625 14.191 1.00 73.88 217 GLU A CA 1
ATOM 1791 C C . GLU A 1 217 ? -26.862 -1.943 15.361 1.00 73.88 217 GLU A C 1
ATOM 1793 O O . GLU A 1 217 ? -27.577 -1.064 15.835 1.00 73.88 217 GLU A O 1
ATOM 1798 N N . ASP A 1 218 ? -26.764 -3.143 15.947 1.00 68.31 218 ASP A N 1
ATOM 1799 C CA . ASP A 1 218 ? -27.540 -3.547 17.132 1.00 68.31 218 ASP A CA 1
ATOM 1800 C C . ASP A 1 218 ? -27.294 -2.662 18.368 1.00 68.31 218 ASP A C 1
ATOM 1802 O O . ASP A 1 218 ? -28.138 -2.585 19.270 1.00 68.31 218 ASP A O 1
ATOM 1806 N N . LYS A 1 219 ? -26.092 -2.086 18.497 1.00 70.19 219 LYS A N 1
ATOM 1807 C CA . LYS A 1 219 ? -25.748 -1.190 19.609 1.00 70.19 219 LYS A CA 1
ATOM 1808 C C . LYS A 1 219 ? -26.277 0.209 19.363 1.00 70.19 219 LYS A C 1
ATOM 1810 O O . LYS A 1 219 ? -26.864 0.766 20.282 1.00 70.19 219 LYS A O 1
ATOM 1815 N N . GLU A 1 220 ? -26.116 0.735 18.153 1.00 68.94 220 GLU A N 1
ATOM 1816 C CA . GLU A 1 220 ? -26.679 2.030 17.771 1.00 68.94 220 GLU A CA 1
ATOM 1817 C C . GLU A 1 220 ? -28.207 2.014 17.901 1.00 68.94 220 GLU A C 1
ATOM 1819 O O . GLU A 1 220 ? -28.765 2.890 18.555 1.00 68.94 220 GLU A O 1
ATOM 1824 N N . GLU A 1 221 ? -28.886 0.955 17.443 1.00 66.06 221 GLU A N 1
ATOM 1825 C CA . GLU A 1 221 ? -30.342 0.821 17.595 1.00 66.06 221 GLU A CA 1
ATOM 1826 C C . GLU A 1 221 ? -30.772 0.760 19.076 1.00 66.06 221 GLU A C 1
ATOM 1828 O O . GLU A 1 221 ? -31.789 1.343 19.472 1.00 66.06 221 GLU A O 1
ATOM 1833 N N . LYS A 1 222 ? -29.988 0.094 19.937 1.00 60.09 222 LYS A N 1
ATOM 1834 C CA . LYS A 1 222 ? -30.240 0.046 21.391 1.00 60.09 222 LYS A CA 1
ATOM 1835 C C . LYS A 1 222 ? -29.962 1.374 22.084 1.00 60.09 222 LYS A C 1
ATOM 1837 O O . LYS A 1 222 ? -30.715 1.751 22.982 1.00 60.09 222 LYS A O 1
ATOM 1842 N N . ASP A 1 223 ? -28.915 2.084 21.696 1.00 60.22 223 ASP A N 1
ATOM 1843 C CA . ASP A 1 223 ? -28.596 3.396 22.255 1.00 60.22 223 ASP A CA 1
ATOM 1844 C C . ASP A 1 223 ? -29.640 4.442 21.808 1.00 60.22 223 ASP A C 1
ATOM 1846 O O . ASP A 1 223 ? -30.051 5.279 22.612 1.00 60.22 223 ASP A O 1
ATOM 1850 N N . GLU A 1 224 ? -30.196 4.322 20.596 1.00 58.44 224 GLU A N 1
ATOM 1851 C CA . GLU A 1 224 ? -31.320 5.145 20.126 1.00 58.44 224 GLU A CA 1
ATOM 1852 C C . GLU A 1 224 ? -32.645 4.836 20.847 1.00 58.44 224 GLU A C 1
ATOM 1854 O O . GLU A 1 224 ? -33.412 5.747 21.179 1.00 58.44 224 GLU A O 1
ATOM 1859 N N . THR A 1 225 ? -32.935 3.562 21.135 1.00 59.16 225 THR A N 1
ATOM 1860 C CA . THR A 1 225 ? -34.178 3.165 21.827 1.00 59.16 225 THR A CA 1
ATOM 1861 C C . THR A 1 225 ? -34.123 3.305 23.350 1.00 59.16 225 THR A C 1
ATOM 1863 O O . THR A 1 225 ? -35.173 3.318 24.000 1.00 59.16 225 THR A O 1
ATOM 1866 N N . THR A 1 226 ? -32.943 3.481 23.947 1.00 52.53 226 THR A N 1
ATOM 1867 C CA . THR A 1 226 ? -32.772 3.664 25.397 1.00 52.53 226 THR A CA 1
ATOM 1868 C C . THR A 1 226 ? -32.706 5.136 25.812 1.00 52.53 226 THR A C 1
ATOM 1870 O O . THR A 1 226 ? -31.898 5.522 26.654 1.00 52.53 226 THR A O 1
ATOM 1873 N N . MET A 1 227 ? -33.631 5.978 25.332 1.00 55.78 227 MET A N 1
ATOM 1874 C CA . MET A 1 227 ? -33.888 7.239 26.039 1.00 55.78 227 MET A CA 1
ATOM 1875 C C . MET A 1 227 ? -34.305 6.923 27.477 1.00 55.78 227 MET A C 1
ATOM 1877 O O . MET A 1 227 ? -35.349 6.318 27.739 1.00 55.78 227 MET A O 1
ATOM 1881 N N . SER A 1 228 ? -33.476 7.345 28.430 1.00 69.69 228 SER A N 1
ATOM 1882 C CA . SER A 1 228 ? -33.745 7.167 29.851 1.00 69.69 228 SER A CA 1
ATOM 1883 C C . SER A 1 228 ? -35.109 7.767 30.208 1.00 69.69 228 SER A C 1
ATOM 1885 O O . SER A 1 228 ? -35.446 8.878 29.789 1.00 69.69 228 SER A O 1
ATOM 1887 N N . VAL A 1 229 ? -35.882 7.087 31.064 1.00 69.88 229 VAL A N 1
ATOM 1888 C CA . VAL A 1 229 ? -37.166 7.594 31.595 1.00 69.88 229 VAL A CA 1
ATOM 1889 C C . VAL A 1 229 ? -37.016 9.020 32.149 1.00 69.88 229 VAL A C 1
ATOM 1891 O O . VAL A 1 229 ? -37.934 9.834 32.036 1.00 69.88 229 VAL A O 1
ATOM 1894 N N . SER A 1 230 ? -35.845 9.361 32.702 1.00 72.56 230 SER A N 1
ATOM 1895 C CA . SER A 1 230 ? -35.542 10.706 33.200 1.00 72.56 230 SER A CA 1
ATOM 1896 C C . SER A 1 230 ? -35.351 11.756 32.093 1.00 72.56 230 SER A C 1
ATOM 1898 O O . SER A 1 230 ? -35.744 12.907 32.295 1.00 72.56 230 SER A O 1
ATOM 1900 N N . GLU A 1 231 ? -34.813 11.392 30.927 1.00 74.81 231 GLU A N 1
ATOM 1901 C CA . GLU A 1 231 ? -34.726 12.268 29.748 1.00 74.81 231 GLU A CA 1
ATOM 1902 C C . GLU A 1 231 ? -36.089 12.444 29.080 1.00 74.81 231 GLU A C 1
ATOM 1904 O O . GLU A 1 231 ? -36.476 13.571 28.766 1.00 74.81 231 GLU A O 1
ATOM 1909 N N . TRP A 1 232 ? -36.881 11.374 28.986 1.00 75.88 232 TRP A N 1
ATOM 1910 C CA . TRP A 1 232 ? -38.266 11.443 28.515 1.00 75.88 232 TRP A CA 1
ATOM 1911 C C . TRP A 1 232 ? -39.136 12.349 29.404 1.00 75.88 232 TRP A C 1
ATOM 1913 O O . TRP A 1 232 ? -39.873 13.206 28.907 1.00 75.88 232 TRP A O 1
ATOM 1923 N N . LEU A 1 233 ? -38.996 12.242 30.732 1.00 76.94 233 LEU A N 1
ATOM 1924 C CA . LEU A 1 233 ? -39.655 13.132 31.697 1.00 76.94 233 LEU A CA 1
ATOM 1925 C C . LEU A 1 233 ? -39.201 14.593 31.551 1.00 76.94 233 LEU A C 1
ATOM 1927 O O . LEU A 1 233 ? -40.034 15.497 31.636 1.00 76.94 233 LEU A O 1
ATOM 1931 N N . ARG A 1 234 ? -37.904 14.852 31.315 1.00 78.88 234 ARG A N 1
ATOM 1932 C CA . ARG A 1 234 ? -37.393 16.214 31.056 1.00 78.88 234 ARG A CA 1
ATOM 1933 C C . ARG A 1 234 ? -37.953 16.787 29.759 1.00 78.88 234 ARG A C 1
ATOM 1935 O O . ARG A 1 234 ? -38.367 17.947 29.753 1.00 78.88 234 ARG A O 1
ATOM 1942 N N . SER A 1 235 ? -38.020 15.975 28.707 1.00 76.06 235 SER A N 1
ATOM 1943 C CA . SER A 1 235 ? -38.609 16.356 27.425 1.00 76.06 235 SER A CA 1
ATOM 1944 C C . SER A 1 235 ? -40.085 16.729 27.594 1.00 76.06 235 SER A C 1
ATOM 1946 O O . SER A 1 235 ? -40.463 17.860 27.284 1.00 76.06 235 SER A O 1
ATOM 1948 N N . LYS A 1 236 ? -40.897 15.886 28.250 1.00 77.38 236 LYS A N 1
ATOM 1949 C CA . LYS A 1 236 ? -42.308 16.202 28.546 1.00 77.38 236 LYS A CA 1
ATOM 1950 C C . LYS A 1 236 ? -42.494 17.484 29.355 1.00 77.38 236 LYS A C 1
ATOM 1952 O O . LYS A 1 236 ? -43.303 18.331 28.986 1.00 77.38 236 LYS A O 1
ATOM 1957 N N . LYS A 1 237 ? -41.705 17.666 30.415 1.00 77.81 237 LYS A N 1
ATOM 1958 C CA . LYS A 1 237 ? -41.798 18.850 31.282 1.00 77.81 237 LYS A CA 1
ATOM 1959 C C . LYS A 1 237 ? -41.399 20.137 30.549 1.00 77.81 237 LYS A C 1
ATOM 1961 O O . LYS A 1 237 ? -41.914 21.211 30.849 1.00 77.81 237 LYS A O 1
ATOM 1966 N N . SER A 1 238 ? -40.487 20.038 29.578 1.00 70.75 238 SER A N 1
ATOM 1967 C CA . SER A 1 238 ? -40.097 21.162 28.720 1.00 70.75 238 SER A CA 1
ATOM 1968 C C . SER A 1 238 ? -41.182 21.538 27.701 1.00 70.75 238 SER A C 1
ATOM 1970 O O . SER A 1 238 ? -41.360 22.724 27.412 1.00 70.75 238 SER A O 1
ATOM 1972 N N . VAL A 1 239 ? -41.948 20.554 27.219 1.00 76.31 239 VAL A N 1
ATOM 1973 C CA . VAL A 1 239 ? -43.094 20.753 26.320 1.00 76.31 239 VAL A CA 1
ATOM 1974 C C . VAL A 1 239 ? -44.270 21.385 27.071 1.00 76.31 239 VAL A C 1
ATOM 1976 O O . VAL A 1 239 ? -44.765 22.420 26.633 1.00 76.31 239 VAL A O 1
ATOM 1979 N N . GLU A 1 240 ? -44.636 20.873 28.251 1.00 77.88 240 GLU A N 1
ATOM 1980 C CA . GLU A 1 240 ? -45.699 21.458 29.093 1.00 77.88 240 GLU A CA 1
ATOM 1981 C C . GLU A 1 240 ? -45.402 22.919 29.459 1.00 77.88 240 GLU A C 1
ATOM 1983 O O . GLU A 1 240 ? -46.267 23.787 29.346 1.00 77.88 240 GLU A O 1
ATOM 1988 N N . LYS A 1 241 ? -44.146 23.228 29.802 1.00 76.81 241 LYS A N 1
ATOM 1989 C CA . LYS A 1 241 ? -43.725 24.597 30.130 1.00 76.81 241 LYS A CA 1
ATOM 1990 C C . LYS A 1 241 ? -43.766 25.541 28.920 1.00 76.81 241 LYS A C 1
ATOM 1992 O O . LYS A 1 241 ? -44.039 26.732 29.075 1.00 76.81 241 LYS A O 1
ATOM 1997 N N . ARG A 1 242 ? -43.505 25.036 27.706 1.00 74.69 242 ARG A N 1
ATOM 1998 C CA . ARG A 1 242 ? -43.689 25.803 26.460 1.00 74.69 242 ARG A CA 1
ATOM 1999 C C . ARG A 1 242 ? -45.168 26.076 26.194 1.00 74.69 242 ARG A C 1
ATOM 2001 O O . ARG A 1 242 ? -45.509 27.206 25.856 1.00 74.69 242 ARG A O 1
ATOM 2008 N N . GLU A 1 243 ? -46.038 25.092 26.392 1.00 75.94 243 GLU A N 1
ATOM 2009 C CA . GLU A 1 243 ? -47.483 25.255 26.205 1.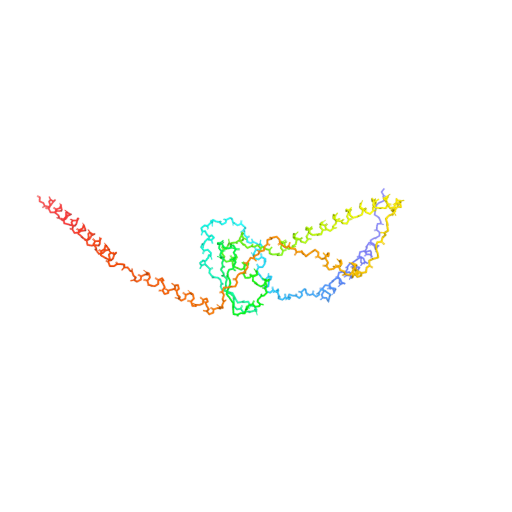00 75.94 243 GLU A CA 1
ATOM 2010 C C . GLU A 1 243 ? -48.115 26.215 27.222 1.00 75.94 243 GLU A C 1
ATOM 2012 O O . GLU A 1 243 ? -48.964 27.028 26.852 1.00 75.94 243 GLU A O 1
ATOM 2017 N N . GLU A 1 244 ? -47.691 26.176 28.487 1.00 75.25 244 GLU A N 1
ATOM 2018 C CA . GLU A 1 244 ? -48.137 27.131 29.510 1.00 75.25 244 GLU A CA 1
ATOM 2019 C C . GLU A 1 244 ? -47.722 28.566 29.173 1.00 75.25 244 GLU A C 1
ATOM 2021 O O . GLU A 1 244 ? -48.547 29.480 29.246 1.00 75.25 244 GLU A O 1
ATOM 2026 N N . ASN A 1 245 ? -46.484 28.767 28.715 1.00 71.75 245 ASN A N 1
ATOM 2027 C CA . ASN A 1 245 ? -46.012 30.084 28.286 1.00 71.75 245 ASN A CA 1
ATOM 2028 C C . ASN A 1 245 ? -46.774 30.610 27.058 1.00 71.75 245 ASN A C 1
ATOM 2030 O O . ASN A 1 245 ? -47.061 31.804 26.982 1.00 71.75 245 ASN A O 1
ATOM 2034 N N . ILE A 1 246 ? -47.150 29.742 26.113 1.00 74.88 246 ILE A N 1
ATOM 2035 C CA . ILE A 1 246 ? -47.975 30.127 24.955 1.00 74.88 246 ILE A CA 1
ATOM 2036 C C . ILE A 1 246 ? -49.391 30.534 25.402 1.00 74.88 246 ILE A C 1
ATOM 2038 O O . ILE A 1 246 ? -49.939 31.519 24.900 1.00 74.88 246 ILE A O 1
ATOM 2042 N N . LYS A 1 247 ? -49.979 29.825 26.374 1.00 73.94 247 LYS A N 1
ATOM 2043 C CA . LYS A 1 247 ? -51.311 30.131 26.929 1.00 73.94 247 LYS A CA 1
ATOM 2044 C C . LYS A 1 247 ? -51.334 31.429 27.743 1.00 73.94 247 LYS A C 1
ATOM 2046 O O . LYS A 1 247 ? -52.302 32.176 27.652 1.00 73.94 247 LYS A O 1
ATOM 2051 N N . LEU A 1 248 ? -50.280 31.723 28.503 1.00 68.31 248 LEU A N 1
ATOM 2052 C CA . LEU A 1 248 ? -50.135 32.996 29.223 1.00 68.31 248 LEU A CA 1
ATOM 2053 C C . LEU A 1 248 ? -50.026 34.170 28.242 1.00 68.31 248 LEU A C 1
ATOM 2055 O O . LEU A 1 248 ? -50.816 35.107 28.303 1.00 68.31 248 LEU A O 1
ATOM 2059 N N . ASN A 1 249 ? -49.156 34.045 27.239 1.00 64.00 249 ASN A N 1
ATOM 2060 C CA . ASN A 1 249 ? -48.909 35.108 26.264 1.00 64.00 249 ASN A CA 1
ATOM 2061 C C . ASN A 1 249 ? -50.123 35.395 25.347 1.00 64.00 249 ASN A C 1
ATOM 2063 O O . ASN A 1 249 ? -50.306 36.507 24.856 1.00 64.00 249 ASN A O 1
ATOM 2067 N N . THR A 1 250 ? -50.990 34.405 25.112 1.00 65.44 250 THR A N 1
ATOM 2068 C CA . THR A 1 250 ? -52.254 34.589 24.367 1.00 65.44 250 THR A CA 1
ATOM 2069 C C . THR A 1 250 ? -53.378 35.177 25.220 1.00 65.44 250 THR A C 1
ATOM 2071 O O . THR A 1 250 ? -54.278 35.830 24.688 1.00 65.44 250 THR A O 1
ATOM 2074 N N . LYS A 1 251 ? -53.335 34.987 26.542 1.00 65.38 251 LYS A N 1
ATOM 2075 C CA . LYS A 1 251 ? -54.306 35.564 27.476 1.00 65.38 251 LYS A CA 1
ATOM 2076 C C . LYS A 1 251 ? -54.034 37.048 27.721 1.00 65.38 251 LYS A C 1
ATOM 2078 O O . LYS A 1 251 ? -54.976 37.835 27.686 1.00 65.38 251 LYS A O 1
ATOM 2083 N N . ASP A 1 252 ? -52.761 37.418 27.844 1.00 63.69 252 ASP A N 1
ATOM 2084 C CA . ASP A 1 252 ? -52.337 38.811 28.018 1.00 63.69 252 ASP A CA 1
ATOM 2085 C C . ASP A 1 252 ? -52.666 39.663 26.780 1.00 63.69 252 ASP A C 1
ATOM 2087 O O . ASP A 1 252 ? -53.230 40.748 26.913 1.00 63.69 252 ASP A O 1
ATOM 2091 N N . LYS A 1 253 ? -52.453 39.130 25.565 1.00 59.22 253 LYS A N 1
ATOM 2092 C CA . LYS A 1 253 ? -52.855 39.802 24.311 1.00 59.22 253 LYS A CA 1
ATOM 2093 C C . LYS A 1 253 ? -54.367 40.036 24.205 1.00 59.22 253 LYS A C 1
ATOM 2095 O O . LYS A 1 253 ? -54.795 41.123 23.832 1.00 59.22 253 LYS A O 1
ATOM 2100 N N . ASN A 1 254 ? -55.181 39.049 24.585 1.00 61.03 254 ASN A N 1
ATOM 2101 C CA . ASN A 1 254 ? -56.644 39.173 24.560 1.00 61.03 254 ASN A CA 1
ATOM 2102 C C . ASN A 1 254 ? -57.191 40.149 25.621 1.00 61.03 254 ASN A C 1
ATOM 2104 O O . ASN A 1 254 ? -58.270 40.716 25.444 1.00 61.03 254 ASN A O 1
ATOM 2108 N N . GLU A 1 255 ? -56.492 40.339 26.743 1.00 61.75 255 GLU A N 1
ATOM 2109 C CA . GLU A 1 255 ? -56.889 41.309 27.770 1.00 61.75 255 GLU A CA 1
ATOM 2110 C C . GLU A 1 255 ? -56.495 42.747 27.392 1.00 61.75 255 GLU A C 1
ATOM 2112 O O . GLU A 1 255 ? -57.221 43.694 27.707 1.00 61.75 255 GLU A O 1
ATOM 2117 N N . GLU A 1 256 ? -55.385 42.915 26.672 1.00 60.06 256 GLU A N 1
ATOM 2118 C CA . GLU A 1 256 ? -54.932 44.207 26.152 1.00 60.06 256 GLU A CA 1
ATOM 2119 C C . GLU A 1 256 ? -55.835 44.734 25.021 1.00 60.06 256 GLU A C 1
ATOM 2121 O O . GLU A 1 256 ? -56.107 45.934 24.958 1.00 60.06 256 GLU A O 1
ATOM 2126 N N . GLU A 1 257 ? -56.376 43.849 24.176 1.00 59.38 257 GLU A N 1
ATOM 2127 C CA . GLU A 1 257 ? -57.354 44.208 23.134 1.00 59.38 257 GLU A CA 1
ATOM 2128 C C . GLU A 1 257 ? -58.711 44.629 23.727 1.00 59.38 257 GLU A C 1
ATOM 2130 O O . GLU A 1 257 ? -59.269 45.651 23.328 1.00 59.38 257 GLU A O 1
ATOM 2135 N N . ARG A 1 258 ? -59.195 43.960 24.785 1.00 58.91 258 ARG A N 1
ATOM 2136 C CA . ARG A 1 258 ? -60.445 44.350 25.480 1.00 58.91 258 ARG A CA 1
ATOM 2137 C C . ARG A 1 258 ? -60.365 45.678 26.238 1.00 58.91 258 ARG A C 1
ATOM 2139 O O . ARG A 1 258 ? -61.405 46.243 26.573 1.00 58.91 258 ARG A O 1
ATOM 2146 N N . LYS A 1 259 ? -59.159 46.167 26.544 1.00 59.56 259 LYS A N 1
ATOM 2147 C CA . LYS A 1 259 ? -58.935 47.483 27.173 1.00 59.56 259 LYS A CA 1
ATOM 2148 C C . LYS A 1 259 ? -58.832 48.621 26.152 1.00 59.56 259 LYS A C 1
ATOM 2150 O O . LYS A 1 259 ? -58.892 49.773 26.561 1.00 59.56 259 LYS A O 1
ATOM 2155 N N . LYS A 1 260 ? -58.699 48.315 24.854 1.00 58.44 260 LYS A N 1
ATOM 2156 C CA . LYS A 1 260 ? -58.666 49.303 23.759 1.00 58.44 260 LYS A CA 1
ATOM 2157 C C . LYS A 1 260 ? -60.037 49.548 23.109 1.00 58.44 260 LYS A C 1
ATOM 2159 O O . LYS A 1 260 ? -60.183 50.528 22.391 1.00 58.44 260 LYS A O 1
ATOM 2164 N N . GLU A 1 261 ? -61.030 48.696 23.376 1.00 55.31 261 GLU A N 1
ATOM 2165 C CA . GLU A 1 261 ? -62.416 48.813 22.873 1.00 55.31 261 GLU A CA 1
ATOM 2166 C C . GLU A 1 261 ? -63.422 49.426 23.878 1.00 55.31 261 GLU A C 1
ATOM 2168 O O . GLU A 1 261 ? -64.628 49.423 23.625 1.00 55.31 261 GLU A O 1
ATOM 2173 N N . LYS A 1 262 ? -62.961 49.963 25.013 1.00 46.44 262 LYS A N 1
ATOM 2174 C CA . LYS A 1 262 ? -63.773 50.756 25.956 1.00 46.44 262 LYS A CA 1
ATOM 2175 C C . LYS A 1 262 ? -63.239 52.173 26.060 1.00 46.44 262 LYS A C 1
ATOM 2177 O O . LYS A 1 262 ? -64.084 53.082 26.202 1.00 46.44 262 LYS A O 1
#

Radius of gyration: 39.75 Å; chains: 1; bounding box: 122×79×100 Å